Protein AF-A0A534FE01-F1 (afdb_monomer_lite)

Structure (mmCIF, N/CA/C/O backbone):
data_AF-A0A534FE01-F1
#
_entry.id   AF-A0A534FE01-F1
#
loop_
_atom_site.group_PDB
_atom_site.id
_atom_site.type_symbol
_atom_site.label_atom_id
_atom_site.label_alt_id
_atom_site.label_comp_id
_atom_site.label_asym_id
_atom_site.label_entity_id
_atom_site.label_seq_id
_atom_site.pdbx_PDB_ins_code
_atom_site.Cartn_x
_atom_site.Cartn_y
_atom_site.Cartn_z
_atom_site.occupancy
_atom_site.B_iso_or_equiv
_atom_site.auth_seq_id
_atom_site.auth_comp_id
_atom_site.auth_asym_id
_atom_site.auth_atom_id
_atom_site.pdbx_PDB_model_num
ATOM 1 N N . MET A 1 1 ? 42.221 41.915 -63.053 1.00 39.28 1 MET A N 1
ATOM 2 C CA . MET A 1 1 ? 41.991 43.014 -64.015 1.00 39.28 1 MET A CA 1
ATOM 3 C C . MET A 1 1 ? 40.542 43.433 -63.903 1.00 39.28 1 MET A C 1
ATOM 5 O O . MET A 1 1 ? 39.660 42.634 -64.182 1.00 39.28 1 MET A O 1
ATOM 9 N N . SER A 1 2 ? 40.325 44.634 -63.383 1.00 45.62 2 SER A N 1
ATOM 10 C CA . SER A 1 2 ? 39.014 45.229 -63.130 1.00 45.62 2 SER A CA 1
ATOM 11 C C . SER A 1 2 ? 38.441 45.832 -64.414 1.00 45.62 2 SER A C 1
ATOM 13 O O . SER A 1 2 ? 39.182 46.450 -65.174 1.00 45.62 2 SER A O 1
ATOM 15 N N . GLN A 1 3 ? 37.132 45.702 -64.623 1.00 38.91 3 GLN A N 1
ATOM 16 C CA . GLN A 1 3 ? 36.346 46.509 -65.562 1.00 38.91 3 GLN A CA 1
ATOM 17 C C . GLN A 1 3 ? 34.909 46.693 -65.023 1.00 38.91 3 GLN A C 1
ATOM 19 O O . GLN A 1 3 ? 34.502 45.941 -64.137 1.00 38.91 3 GLN A O 1
ATOM 24 N N . PRO A 1 4 ? 34.195 47.753 -65.454 1.00 44.78 4 PRO A N 1
ATOM 25 C CA . PRO A 1 4 ? 33.587 48.707 -64.529 1.00 44.78 4 PRO A CA 1
ATOM 26 C C . PRO A 1 4 ? 32.052 48.802 -64.607 1.00 44.78 4 PRO A C 1
ATOM 28 O O . PRO A 1 4 ? 31.389 48.160 -65.417 1.00 44.78 4 PRO A O 1
ATOM 31 N N . ALA A 1 5 ? 31.513 49.652 -63.729 1.00 44.44 5 ALA A N 1
ATOM 32 C CA . ALA A 1 5 ? 30.110 50.025 -63.606 1.00 44.44 5 ALA A CA 1
ATOM 33 C C . ALA A 1 5 ? 29.498 50.585 -64.907 1.00 44.44 5 ALA A C 1
ATOM 35 O O . ALA A 1 5 ? 30.056 51.484 -65.535 1.00 44.44 5 ALA A O 1
ATOM 36 N N . GLY A 1 6 ? 28.302 50.093 -65.250 1.00 38.78 6 GLY A N 1
ATOM 37 C CA . GLY A 1 6 ? 27.419 50.630 -66.287 1.00 38.78 6 GLY A CA 1
ATOM 38 C C . GLY A 1 6 ? 26.159 51.255 -65.676 1.00 38.78 6 GLY A C 1
ATOM 39 O O . GLY A 1 6 ? 25.495 50.649 -64.840 1.00 38.78 6 GLY A O 1
ATOM 40 N N . ALA A 1 7 ? 25.868 52.486 -66.098 1.00 42.38 7 ALA A N 1
ATOM 41 C CA . ALA A 1 7 ? 24.786 53.371 -65.662 1.00 42.38 7 ALA A CA 1
ATOM 42 C C . ALA A 1 7 ? 23.358 52.869 -66.032 1.00 42.38 7 ALA A C 1
ATOM 44 O O . ALA A 1 7 ? 23.209 51.955 -66.846 1.00 42.38 7 ALA A O 1
ATOM 45 N N . PRO A 1 8 ? 22.285 53.452 -65.454 1.00 44.59 8 PRO A N 1
ATOM 46 C CA . PRO A 1 8 ? 20.970 52.818 -65.353 1.00 44.59 8 PRO A CA 1
ATOM 47 C C . PRO A 1 8 ? 20.100 52.999 -66.606 1.00 44.59 8 PRO A C 1
ATOM 49 O O . PRO A 1 8 ? 20.064 54.070 -67.215 1.00 44.59 8 PRO A O 1
ATOM 52 N N . ARG A 1 9 ? 19.304 51.975 -66.945 1.00 40.41 9 ARG A N 1
ATOM 53 C CA . ARG A 1 9 ? 18.242 52.051 -67.963 1.00 40.41 9 ARG A CA 1
ATOM 54 C C . ARG A 1 9 ? 16.858 51.908 -67.326 1.00 40.41 9 ARG A C 1
ATOM 56 O O . ARG A 1 9 ? 16.557 50.925 -66.662 1.00 40.41 9 ARG A O 1
ATOM 63 N N . ARG A 1 10 ? 16.029 52.931 -67.553 1.00 39.38 10 ARG A N 1
ATOM 64 C CA . ARG A 1 10 ? 14.616 53.041 -67.160 1.00 39.38 10 ARG A CA 1
ATOM 65 C C . ARG A 1 10 ? 13.768 51.968 -67.854 1.00 39.38 10 ARG A C 1
ATOM 67 O O . ARG A 1 10 ? 13.894 51.808 -69.066 1.00 39.38 10 ARG A O 1
ATOM 74 N N . LEU A 1 11 ? 12.833 51.345 -67.132 1.00 34.88 11 LEU A N 1
ATOM 75 C CA . LEU A 1 11 ? 11.724 50.590 -67.727 1.00 34.88 11 LEU A CA 1
ATOM 76 C C . LEU A 1 11 ? 10.377 51.176 -67.277 1.00 34.88 11 LEU A C 1
ATOM 78 O O . LEU A 1 11 ? 10.179 51.485 -66.104 1.00 34.88 11 LEU A O 1
ATOM 82 N N . ARG A 1 12 ? 9.487 51.387 -68.250 1.00 36.22 12 ARG A N 1
ATOM 83 C CA . ARG A 1 12 ? 8.158 51.997 -68.111 1.00 36.22 12 ARG A CA 1
ATOM 84 C C . ARG A 1 12 ? 7.155 50.971 -67.567 1.00 36.22 12 ARG A C 1
ATOM 86 O O . ARG A 1 12 ? 7.114 49.848 -68.056 1.00 36.22 12 ARG A O 1
ATOM 93 N N . LEU A 1 13 ? 6.332 51.382 -66.601 1.00 33.88 13 LEU A N 1
ATOM 94 C CA . LEU A 1 13 ? 5.189 50.613 -66.104 1.00 33.88 13 LEU A CA 1
ATOM 95 C C . LEU A 1 13 ? 4.065 50.622 -67.154 1.00 33.88 13 LEU A C 1
ATOM 97 O O . LEU A 1 13 ? 3.568 51.689 -67.510 1.00 33.88 13 LEU A O 1
ATOM 101 N N . GLY A 1 14 ? 3.655 49.445 -67.621 1.00 32.91 14 GLY A N 1
ATOM 102 C CA . GLY A 1 14 ? 2.401 49.235 -68.342 1.00 32.91 14 GLY A CA 1
ATOM 103 C C . GLY A 1 14 ? 1.529 48.285 -67.529 1.00 32.91 14 GLY A C 1
ATOM 104 O O . GLY A 1 14 ? 1.872 47.115 -67.386 1.00 32.91 14 GLY A O 1
ATOM 105 N N . ALA A 1 15 ? 0.440 48.790 -66.953 1.00 39.28 15 ALA A N 1
ATOM 106 C CA . ALA A 1 15 ? -0.558 47.966 -66.283 1.00 39.28 15 ALA A CA 1
ATOM 107 C C . ALA A 1 15 ? -1.468 47.312 -67.332 1.00 39.28 15 ALA A C 1
ATOM 109 O O . ALA A 1 15 ? -2.088 48.011 -68.132 1.00 39.28 15 ALA A O 1
ATOM 110 N N . VAL A 1 16 ? -1.566 45.982 -67.307 1.00 37.78 16 VAL A N 1
ATOM 111 C CA . VAL A 1 16 ? -2.591 45.221 -68.032 1.00 37.78 16 VAL A CA 1
ATOM 112 C C . VAL A 1 16 ? -3.452 44.514 -66.990 1.00 37.78 16 VAL A C 1
ATOM 114 O O . VAL A 1 16 ? -2.982 43.638 -66.269 1.00 37.78 16 VAL A O 1
ATOM 117 N N . LEU A 1 17 ? -4.708 44.945 -66.887 1.00 41.25 17 LEU A N 1
ATOM 118 C CA . LEU A 1 17 ? -5.762 44.297 -66.110 1.00 41.25 17 LEU A CA 1
ATOM 119 C C . LEU A 1 17 ? -6.278 43.079 -66.890 1.00 41.25 17 LEU A C 1
ATOM 121 O O . LEU A 1 17 ? -6.784 43.230 -68.000 1.00 41.25 17 LEU A O 1
ATOM 125 N N . LEU A 1 18 ? -6.179 41.888 -66.297 1.00 37.69 18 LEU A N 1
ATOM 126 C CA . LEU A 1 18 ? -6.850 40.669 -66.764 1.00 37.69 18 LEU A CA 1
ATOM 127 C C . LEU A 1 18 ? -8.070 40.380 -65.864 1.00 37.69 18 LEU A C 1
ATOM 129 O O . LEU A 1 18 ? -7.975 40.571 -64.649 1.00 37.69 18 LEU A O 1
ATOM 133 N N . PRO A 1 19 ? -9.222 39.950 -66.422 1.00 38.38 19 PRO A N 1
ATOM 134 C CA . PRO A 1 19 ? -10.484 39.916 -65.698 1.00 38.38 19 PRO A CA 1
ATOM 135 C C . PRO A 1 19 ? -10.652 38.643 -64.852 1.00 38.38 19 PRO A C 1
ATOM 137 O O . PRO A 1 19 ? -10.318 37.531 -65.253 1.00 38.38 19 PRO A O 1
ATOM 140 N N . LEU A 1 20 ? -11.244 38.843 -63.674 1.00 45.81 20 LEU A N 1
ATOM 141 C CA . LEU A 1 20 ? -11.424 37.940 -62.527 1.00 45.81 20 LEU A CA 1
ATOM 142 C C . LEU A 1 20 ? -12.404 36.754 -62.753 1.00 45.81 20 LEU A C 1
ATOM 144 O O . LEU A 1 20 ? -12.957 36.215 -61.800 1.00 45.81 20 LEU A O 1
ATOM 148 N N . GLY A 1 21 ? -12.677 36.354 -63.998 1.00 44.31 21 GLY A N 1
ATOM 149 C CA . GLY A 1 21 ? -13.831 35.501 -64.330 1.00 44.31 21 GLY A CA 1
ATOM 150 C C . GLY A 1 21 ? -13.591 33.989 -64.408 1.00 44.31 21 GLY A C 1
ATOM 151 O O . GLY A 1 21 ? -14.555 33.234 -64.460 1.00 44.31 21 GLY A O 1
ATOM 152 N N . MET A 1 22 ? -12.340 33.516 -64.428 1.00 44.00 22 MET A N 1
ATOM 153 C CA . MET A 1 22 ? -12.031 32.139 -64.860 1.00 44.00 22 MET A CA 1
ATOM 154 C C . MET A 1 22 ? -11.203 31.325 -63.850 1.00 44.00 22 MET A C 1
ATOM 156 O O . MET A 1 22 ? -10.480 30.410 -64.226 1.00 44.00 22 MET A O 1
ATOM 160 N N . LEU A 1 23 ? -11.313 31.645 -62.555 1.00 42.94 23 LEU A N 1
ATOM 161 C CA . LEU A 1 23 ? -10.678 30.889 -61.460 1.00 42.94 23 LEU A CA 1
ATOM 162 C C . LEU A 1 23 ? -11.677 30.212 -60.501 1.00 42.94 23 LEU A C 1
ATOM 164 O O . LEU A 1 23 ? -11.258 29.453 -59.633 1.00 42.94 23 LEU A O 1
ATOM 168 N N . LEU A 1 24 ? -12.993 30.411 -60.668 1.00 47.53 24 LEU A N 1
ATOM 169 C CA . LEU A 1 24 ? -14.003 29.800 -59.785 1.00 47.53 24 LEU A CA 1
ATOM 170 C C . LEU A 1 24 ? -14.405 28.357 -60.154 1.00 47.53 24 LEU A C 1
ATOM 172 O O . LEU A 1 24 ? -15.044 27.689 -59.347 1.00 47.53 24 LEU A O 1
ATOM 176 N N . GLY A 1 25 ? -14.033 27.850 -61.334 1.00 38.81 25 GLY A N 1
ATOM 177 C CA . GLY A 1 25 ? -14.477 26.529 -61.810 1.00 38.81 25 GLY A CA 1
ATOM 178 C C . GLY A 1 25 ? -13.684 25.329 -61.275 1.00 38.81 25 GLY A C 1
ATOM 179 O O . GLY A 1 25 ? -14.234 24.239 -61.171 1.00 38.81 25 GLY A O 1
ATOM 180 N N . CYS A 1 26 ? -12.414 25.512 -60.896 1.00 37.78 26 CYS A N 1
ATOM 181 C CA . CYS A 1 26 ? -11.561 24.414 -60.410 1.00 37.78 26 CYS A CA 1
ATOM 182 C C . CYS A 1 26 ? -11.527 24.275 -58.878 1.00 37.78 26 CYS A C 1
ATOM 184 O O . CYS A 1 26 ? -11.006 23.285 -58.369 1.00 37.78 26 CYS A O 1
ATOM 186 N N . ALA A 1 27 ? -12.086 25.228 -58.124 1.00 45.19 27 ALA A N 1
ATOM 187 C CA . ALA A 1 27 ? -12.066 25.187 -56.659 1.00 45.19 27 ALA A CA 1
ATOM 188 C C . ALA A 1 27 ? -13.158 24.280 -56.053 1.00 45.19 27 ALA A C 1
ATOM 190 O O . ALA A 1 27 ? -13.001 23.786 -54.938 1.00 45.19 27 ALA A O 1
ATOM 191 N N . SER A 1 28 ? -14.252 24.021 -56.775 1.00 45.31 28 SER A N 1
ATOM 192 C CA . SER A 1 28 ? -15.374 23.215 -56.269 1.00 45.31 28 SER A CA 1
ATOM 193 C C . SER A 1 28 ? -15.124 21.705 -56.341 1.00 45.31 28 SER A C 1
ATOM 195 O O . SER A 1 28 ? -15.637 20.969 -55.501 1.00 45.31 28 SER A O 1
ATOM 197 N N . ALA A 1 29 ? -14.290 21.237 -57.276 1.00 42.25 29 ALA A N 1
ATOM 198 C CA . ALA A 1 29 ? -13.956 19.816 -57.395 1.00 42.25 29 ALA A CA 1
ATOM 199 C C . ALA A 1 29 ? -12.929 19.345 -56.345 1.00 42.25 29 ALA A C 1
ATOM 201 O O . ALA A 1 29 ? -12.994 18.200 -55.912 1.00 42.25 29 ALA A O 1
ATOM 202 N N . LEU A 1 30 ? -12.030 20.221 -55.867 1.00 42.66 30 LEU A N 1
ATOM 203 C CA . LEU A 1 30 ? -11.121 19.889 -54.754 1.00 42.66 30 LEU A CA 1
ATOM 204 C C . LEU A 1 30 ? -11.786 20.007 -53.371 1.00 42.66 30 LEU A C 1
ATOM 206 O O . LEU A 1 30 ? -11.362 19.343 -52.426 1.00 42.66 30 LEU A O 1
ATOM 210 N N . GLY A 1 31 ? -12.828 20.835 -53.235 1.00 42.34 31 GLY A N 1
ATOM 211 C CA . GLY A 1 31 ? -13.548 21.014 -51.969 1.00 42.34 31 GLY A CA 1
ATOM 212 C C . GLY A 1 31 ? -14.379 19.794 -51.556 1.00 42.34 31 GLY A C 1
ATOM 213 O O . GLY A 1 31 ? -14.545 19.540 -50.364 1.00 42.34 31 GLY A O 1
ATOM 214 N N . ALA A 1 32 ? -14.853 19.002 -52.523 1.00 41.50 32 ALA A N 1
ATOM 215 C CA . ALA A 1 32 ? -15.706 17.844 -52.259 1.00 41.50 32 ALA A CA 1
ATOM 216 C C . ALA A 1 32 ? -14.945 16.643 -51.661 1.00 41.50 32 ALA A C 1
ATOM 218 O O . ALA A 1 32 ? -15.524 15.891 -50.880 1.00 41.50 32 ALA A O 1
ATOM 219 N N . GLN A 1 33 ? -13.644 16.485 -51.946 1.00 44.09 33 GLN A N 1
ATOM 220 C CA . GLN A 1 33 ? -12.827 15.421 -51.339 1.00 44.09 33 GLN A CA 1
ATOM 221 C C . GLN A 1 33 ? -12.369 15.749 -49.905 1.00 44.09 33 GLN A C 1
ATOM 223 O O . GLN A 1 33 ? -12.143 14.836 -49.115 1.00 44.09 33 GLN A O 1
ATOM 228 N N . LEU A 1 34 ? -12.259 17.031 -49.537 1.00 47.06 34 LEU A N 1
ATOM 229 C CA . LEU A 1 34 ? -11.895 17.451 -48.172 1.00 47.06 34 LEU A CA 1
ATOM 230 C C . LEU A 1 34 ? -13.081 17.406 -47.191 1.00 47.06 34 LEU A C 1
ATOM 232 O O . LEU A 1 34 ? -12.886 17.514 -45.983 1.00 47.06 34 LEU A O 1
ATOM 236 N N . ALA A 1 35 ? -14.299 17.215 -47.704 1.00 44.84 35 ALA A N 1
ATOM 237 C CA . ALA A 1 35 ? -15.518 17.023 -46.924 1.00 44.84 35 ALA A CA 1
ATOM 238 C C . ALA A 1 35 ? -15.795 15.550 -46.577 1.00 44.84 35 ALA A C 1
ATOM 240 O O . ALA A 1 35 ? -16.852 15.242 -46.023 1.00 44.84 35 ALA A O 1
ATOM 241 N N . ALA A 1 36 ? -14.856 14.633 -46.847 1.00 47.31 36 ALA A N 1
ATOM 242 C CA . ALA A 1 36 ? -14.833 13.352 -46.154 1.00 47.31 36 ALA A CA 1
ATOM 243 C C . ALA A 1 36 ? -14.488 13.639 -44.687 1.00 47.31 36 ALA A C 1
ATOM 245 O O . ALA A 1 36 ? -13.327 13.596 -44.279 1.00 47.31 36 ALA A O 1
ATOM 246 N N . GLY A 1 37 ? -15.505 14.045 -43.922 1.00 51.56 37 GLY A N 1
ATOM 247 C CA . GLY A 1 37 ? -15.380 14.367 -42.514 1.00 51.56 37 GLY A CA 1
ATOM 248 C C . GLY A 1 37 ? -14.633 13.237 -41.830 1.00 51.56 37 GLY A C 1
ATOM 249 O O . GLY A 1 37 ? -15.063 12.085 -41.894 1.00 51.56 37 GLY A O 1
ATOM 250 N N . VAL A 1 38 ? -13.492 13.565 -41.217 1.00 56.78 38 VAL A N 1
ATOM 251 C CA . VAL A 1 38 ? -12.779 12.629 -40.351 1.00 56.78 38 VAL A CA 1
ATOM 252 C C . VAL A 1 38 ? -13.834 12.061 -39.408 1.00 56.78 38 VAL A C 1
ATOM 254 O O . VAL A 1 38 ? -14.483 12.860 -38.723 1.00 56.78 38 VAL A O 1
ATOM 257 N N . PRO A 1 39 ? -14.078 10.737 -39.401 1.00 55.62 39 PRO A N 1
ATOM 258 C CA . PRO A 1 39 ? -15.092 10.171 -38.534 1.00 55.62 39 PRO A CA 1
ATOM 259 C C . PRO A 1 39 ? -14.774 10.633 -37.117 1.00 55.62 39 PRO A C 1
ATOM 261 O O . PRO A 1 39 ? -13.704 10.326 -36.586 1.00 55.62 39 PRO A O 1
ATOM 264 N N . GLN A 1 40 ? -15.672 11.435 -36.537 1.00 58.25 40 GLN A N 1
ATOM 265 C CA . GLN A 1 40 ? -15.560 11.883 -35.157 1.00 58.25 40 GLN A CA 1
ATOM 266 C C . GLN A 1 40 ? -15.791 10.660 -34.275 1.00 58.25 40 GLN A C 1
ATOM 268 O O . GLN A 1 40 ? -16.889 10.408 -33.784 1.00 58.25 40 GLN A O 1
ATOM 273 N N . GLN A 1 41 ? -14.748 9.848 -34.113 1.00 62.22 41 GLN A N 1
ATOM 274 C CA . GLN A 1 41 ? -14.703 8.854 -33.058 1.00 62.22 41 GLN A CA 1
ATOM 275 C C . GLN A 1 41 ? -14.903 9.625 -31.749 1.00 62.22 41 GLN A C 1
ATOM 277 O O . GLN A 1 41 ? -14.187 10.606 -31.513 1.00 62.22 41 GLN A O 1
ATOM 282 N N . PRO A 1 42 ? -15.877 9.244 -30.908 1.00 68.06 42 PRO A N 1
ATOM 283 C CA . PRO A 1 42 ? -16.083 9.936 -29.650 1.00 68.06 42 PRO A CA 1
ATOM 284 C C . PRO A 1 42 ? -14.780 9.852 -28.853 1.00 68.06 42 PRO A C 1
ATOM 286 O O . PRO A 1 42 ? -14.267 8.762 -28.606 1.00 68.06 42 PRO A O 1
ATOM 289 N N . LEU A 1 43 ? -14.220 11.008 -28.480 1.00 64.81 43 LEU A N 1
ATOM 290 C CA . LEU A 1 43 ? -12.917 11.100 -27.803 1.00 64.81 43 LEU A CA 1
ATOM 291 C C . LEU A 1 43 ? -12.893 10.323 -26.475 1.00 64.81 43 LEU A C 1
ATOM 293 O O . LEU A 1 43 ? -11.826 9.925 -26.018 1.00 64.81 43 LEU A O 1
ATOM 297 N N . SER A 1 44 ? -14.067 10.030 -25.906 1.00 62.84 44 SER A N 1
ATOM 298 C CA . SER A 1 44 ? -14.259 9.127 -24.767 1.00 62.84 44 SER A CA 1
ATOM 299 C C . SER A 1 44 ? -13.861 7.670 -25.032 1.00 62.84 44 SER A C 1
ATOM 301 O O . SER A 1 44 ? -13.694 6.917 -24.078 1.00 62.84 44 SER A O 1
ATOM 303 N N . ARG A 1 45 ? -13.684 7.251 -26.293 1.00 64.44 45 ARG A N 1
ATOM 304 C CA . ARG A 1 45 ? -13.121 5.937 -26.655 1.00 64.44 45 ARG A CA 1
ATOM 305 C C . ARG A 1 45 ? -11.595 5.926 -26.695 1.00 64.44 45 ARG A C 1
ATOM 307 O O . ARG A 1 45 ? -11.005 4.854 -26.611 1.00 64.44 45 ARG A O 1
ATOM 314 N N . LEU A 1 46 ? -10.949 7.088 -26.805 1.00 71.50 46 LEU A N 1
ATOM 315 C CA . LEU A 1 46 ? -9.490 7.215 -26.765 1.00 71.50 46 LEU A CA 1
ATOM 316 C C . LEU A 1 46 ? -9.042 7.323 -25.310 1.00 71.50 46 LEU A C 1
ATOM 318 O O . LEU A 1 46 ? -8.635 8.382 -24.834 1.00 71.50 46 LEU A O 1
ATOM 322 N N . VAL A 1 47 ? -9.180 6.215 -24.593 1.00 67.81 47 VAL A N 1
ATOM 323 C CA . VAL A 1 47 ? -8.797 6.112 -23.191 1.00 67.81 47 VAL A CA 1
ATOM 324 C C . VAL A 1 47 ? -7.596 5.201 -23.084 1.00 67.81 47 VAL A C 1
ATOM 326 O O . VAL A 1 47 ? -7.615 4.062 -23.546 1.00 67.81 47 VAL A O 1
ATOM 329 N N . TRP A 1 48 ? -6.560 5.707 -22.433 1.00 64.12 48 TRP A N 1
ATOM 330 C CA . TRP A 1 48 ? -5.411 4.911 -22.056 1.00 64.12 48 TRP A CA 1
ATOM 331 C C . TRP A 1 48 ? -5.317 4.880 -20.522 1.00 64.12 48 TRP A C 1
ATOM 333 O O . TRP A 1 48 ? -5.488 5.906 -19.855 1.00 64.12 48 TRP A O 1
ATOM 343 N N . SER A 1 49 ? -5.087 3.697 -19.947 1.00 65.81 49 SER A N 1
ATOM 344 C CA . SER A 1 49 ? -5.026 3.489 -18.495 1.00 65.81 49 SER A CA 1
ATOM 345 C C . SER A 1 49 ? -3.756 2.756 -18.077 1.00 65.81 49 SER A C 1
ATOM 347 O O . SER A 1 49 ? -3.411 1.738 -18.672 1.00 65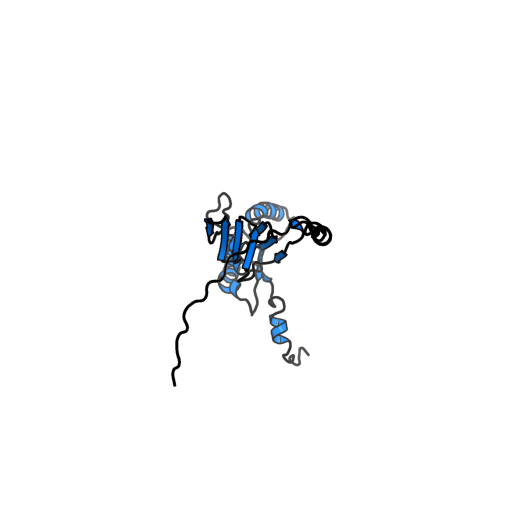.81 49 SER A O 1
ATOM 349 N N . SER A 1 50 ? -3.111 3.237 -17.009 1.00 63.66 50 SER A N 1
ATOM 350 C CA . SER A 1 50 ? -2.030 2.520 -16.317 1.00 63.66 50 SER A CA 1
ATOM 351 C C . SER A 1 50 ? -2.532 2.019 -14.978 1.00 63.66 50 SER A C 1
ATOM 353 O O . SER A 1 50 ? -2.918 2.837 -14.135 1.00 63.66 50 SER A O 1
ATOM 355 N N . ASP A 1 51 ? -2.445 0.714 -14.746 1.00 57.91 51 ASP A N 1
ATOM 356 C CA . ASP A 1 51 ? -2.488 0.168 -13.394 1.00 57.91 51 ASP A CA 1
ATOM 357 C C . ASP A 1 51 ? -1.112 0.343 -12.747 1.00 57.91 51 ASP A C 1
ATOM 359 O O . ASP A 1 51 ? -0.100 -0.042 -13.325 1.00 57.91 51 ASP A O 1
ATOM 363 N N . ALA A 1 52 ? -1.093 0.944 -11.553 1.00 54.91 52 ALA A N 1
ATOM 364 C CA . ALA A 1 52 ? 0.089 1.480 -10.872 1.00 54.91 52 ALA A CA 1
ATOM 365 C C . ALA A 1 52 ? 0.727 2.697 -11.586 1.00 54.91 52 ALA A C 1
ATOM 367 O O . ALA A 1 52 ? 1.008 2.654 -12.789 1.00 54.91 52 ALA A O 1
ATOM 368 N N . PRO A 1 53 ? 0.962 3.814 -10.869 1.00 58.50 53 PRO A N 1
ATOM 369 C CA . PRO A 1 53 ? 1.816 4.873 -11.380 1.00 58.50 53 PRO A CA 1
ATOM 370 C C . PRO A 1 53 ? 3.236 4.306 -11.466 1.00 58.50 53 PRO A C 1
ATOM 372 O O . PRO A 1 53 ? 3.890 4.103 -10.453 1.00 58.50 53 PRO A O 1
ATOM 375 N N . LEU A 1 54 ? 3.681 3.971 -12.676 1.00 56.97 54 LEU A N 1
ATOM 376 C CA . LEU A 1 54 ? 5.088 3.665 -12.907 1.00 56.97 54 LEU A CA 1
ATOM 377 C C . LEU A 1 54 ? 5.919 4.926 -12.619 1.00 56.97 54 LEU A C 1
ATOM 379 O O . LEU A 1 54 ? 5.445 6.031 -12.947 1.00 56.97 54 LEU A O 1
ATOM 383 N N . PRO A 1 55 ? 7.144 4.766 -12.089 1.00 58.09 55 PRO A N 1
ATOM 384 C CA . PRO A 1 55 ? 8.102 5.851 -12.036 1.00 58.09 55 PRO A CA 1
ATOM 385 C C . PRO A 1 55 ? 8.259 6.508 -13.398 1.00 58.09 55 PRO A C 1
ATOM 387 O O . PRO A 1 55 ? 8.215 5.847 -14.438 1.00 58.09 55 PRO A O 1
ATOM 390 N N . SER A 1 56 ? 8.403 7.834 -13.388 1.00 66.69 56 SER A N 1
ATOM 391 C CA . SER A 1 56 ? 8.752 8.612 -14.587 1.00 66.69 56 SER A CA 1
ATOM 392 C C . SER A 1 56 ? 7.694 8.668 -15.703 1.00 66.69 56 SER A C 1
ATOM 394 O O . SER A 1 56 ? 8.004 9.097 -16.816 1.00 66.69 56 SER A O 1
ATOM 396 N N . ARG A 1 57 ? 6.433 8.286 -15.459 1.00 76.31 57 ARG A N 1
ATOM 397 C CA . ARG A 1 57 ? 5.412 8.352 -16.515 1.00 76.31 57 ARG A CA 1
ATOM 398 C C . ARG A 1 57 ? 4.929 9.783 -16.760 1.00 76.31 57 ARG A C 1
ATOM 400 O O . ARG A 1 57 ? 4.279 10.372 -15.897 1.00 76.31 57 ARG A O 1
ATOM 407 N N . PHE A 1 58 ? 5.152 10.289 -17.971 1.00 82.94 58 PHE A N 1
ATOM 408 C CA . PHE A 1 58 ? 4.582 11.558 -18.418 1.00 82.94 58 PHE A CA 1
ATOM 409 C C . PHE A 1 58 ? 3.105 11.411 -18.816 1.00 82.94 58 PHE A C 1
ATOM 411 O O . PHE A 1 58 ? 2.712 10.467 -19.507 1.00 82.94 58 PHE A O 1
ATOM 418 N N . ILE A 1 59 ? 2.284 12.354 -18.370 1.00 84.25 59 ILE A N 1
ATOM 419 C CA . ILE A 1 59 ? 0.854 12.471 -18.657 1.00 84.25 59 ILE A CA 1
ATOM 420 C C . ILE A 1 59 ? 0.657 13.790 -19.388 1.00 84.25 59 ILE A C 1
ATOM 422 O O . ILE A 1 59 ? 1.232 14.799 -18.994 1.00 84.25 59 ILE A O 1
ATOM 426 N N . SER A 1 60 ? -0.161 13.789 -20.438 1.00 85.81 60 SER A N 1
ATOM 427 C CA . SER A 1 60 ? -0.547 15.005 -21.149 1.00 85.81 60 SER A CA 1
ATOM 428 C C . SER A 1 60 ? -1.964 14.873 -21.685 1.00 85.81 60 SER A C 1
ATOM 430 O O . SER A 1 60 ? -2.275 13.943 -22.428 1.00 85.81 60 SER A O 1
ATOM 432 N N . ALA A 1 61 ? -2.813 15.820 -21.306 1.00 85.31 61 ALA A N 1
ATOM 433 C CA . ALA A 1 61 ? -4.108 16.076 -21.910 1.00 85.31 61 ALA A CA 1
ATOM 434 C C . ALA A 1 61 ? -4.156 17.567 -22.245 1.00 85.31 61 ALA A C 1
ATOM 436 O O . ALA A 1 61 ? -4.125 18.413 -21.353 1.00 85.31 61 ALA A O 1
ATOM 437 N N . HIS A 1 62 ? -4.179 17.902 -23.529 1.00 82.94 62 HIS A N 1
ATOM 438 C CA . HIS A 1 62 ? -4.124 19.282 -23.991 1.00 82.94 62 HIS A CA 1
ATOM 439 C C . HIS A 1 62 ? -5.245 19.549 -24.989 1.00 82.94 62 HIS A C 1
ATOM 441 O O . HIS A 1 62 ? -5.481 18.788 -25.924 1.00 82.94 62 HIS A O 1
ATOM 447 N N . GLY A 1 63 ? -5.941 20.656 -24.770 1.00 80.94 63 GLY A N 1
ATOM 448 C CA . GLY A 1 63 ? -6.926 21.212 -25.680 1.00 80.94 63 GLY A CA 1
ATOM 449 C C . GLY A 1 63 ? -6.456 22.551 -26.241 1.00 80.94 63 GLY A C 1
ATOM 450 O O . GLY A 1 63 ? -5.391 23.063 -25.912 1.00 80.94 63 GLY A O 1
ATOM 451 N N . ARG A 1 64 ? -7.302 23.177 -27.062 1.00 81.00 64 ARG A N 1
ATOM 452 C CA . ARG A 1 64 ? -6.993 24.464 -27.716 1.00 81.00 64 ARG A CA 1
ATOM 453 C C . ARG A 1 64 ? -6.720 25.631 -26.762 1.00 81.00 64 ARG A C 1
ATOM 455 O O . ARG A 1 64 ? -6.149 26.624 -27.193 1.00 81.00 64 ARG A O 1
ATOM 462 N N . ARG A 1 65 ? -7.215 25.571 -25.523 1.00 84.56 65 ARG A N 1
ATOM 463 C CA . ARG A 1 65 ? -7.178 26.696 -24.567 1.00 84.56 65 ARG A CA 1
ATOM 464 C C . ARG A 1 65 ? -6.601 26.335 -23.208 1.00 84.56 65 ARG A C 1
ATOM 466 O O . ARG A 1 65 ? -6.306 27.236 -22.433 1.00 84.56 65 ARG A O 1
ATOM 473 N N . ALA A 1 66 ? -6.477 25.048 -22.919 1.00 89.38 66 ALA A N 1
ATOM 474 C CA . ALA A 1 66 ? -6.030 24.564 -21.632 1.00 89.38 66 ALA A CA 1
ATOM 475 C C . ALA A 1 66 ? -5.245 23.273 -21.806 1.00 89.38 66 ALA A C 1
ATOM 477 O O . ALA A 1 66 ? -5.499 22.514 -22.742 1.00 89.38 66 ALA A O 1
ATOM 478 N N . ALA A 1 67 ? -4.315 23.023 -20.900 1.00 89.56 67 ALA A N 1
ATOM 479 C CA . ALA A 1 67 ? -3.533 21.804 -20.893 1.00 89.56 67 ALA A CA 1
ATOM 480 C C . ALA A 1 67 ? -3.270 21.350 -19.462 1.00 89.56 67 ALA A C 1
ATOM 482 O O . ALA A 1 67 ? -3.120 22.170 -18.559 1.00 89.56 67 ALA A O 1
ATOM 483 N N . LEU A 1 68 ? -3.213 20.039 -19.276 1.00 89.56 68 LEU A N 1
ATOM 484 C CA . LEU A 1 68 ? -2.779 19.388 -18.056 1.00 89.56 68 LEU A CA 1
ATOM 485 C C . LEU A 1 68 ? -1.673 18.403 -18.422 1.00 89.56 68 LEU A C 1
ATOM 487 O O . LEU A 1 68 ? -1.906 17.488 -19.214 1.00 89.56 68 LEU A O 1
ATOM 491 N N . PHE A 1 69 ? -0.480 18.573 -17.868 1.00 87.69 69 PHE A N 1
ATOM 492 C CA . PHE A 1 69 ? 0.641 17.681 -18.153 1.00 87.69 69 PHE A CA 1
ATOM 493 C C . PHE A 1 69 ? 1.633 17.604 -16.997 1.00 87.69 69 PHE A C 1
ATOM 495 O O . PHE A 1 69 ? 1.606 18.433 -16.100 1.00 87.69 69 PHE A O 1
ATOM 502 N N . GLY A 1 70 ? 2.493 16.592 -16.987 1.00 87.50 70 GLY A N 1
ATOM 503 C CA . GLY A 1 70 ? 3.488 16.400 -15.933 1.00 87.50 70 GLY A CA 1
ATOM 504 C C . GLY A 1 70 ? 3.753 14.929 -15.667 1.00 87.50 70 GLY A C 1
ATOM 505 O O . GLY A 1 70 ? 3.397 14.071 -16.474 1.00 87.50 70 GLY A O 1
ATOM 506 N N . TYR A 1 71 ? 4.366 14.629 -14.528 1.00 84.38 71 TYR A N 1
ATOM 507 C CA . TYR A 1 71 ? 4.730 13.260 -14.176 1.00 84.38 71 TYR A CA 1
ATOM 508 C C . TYR A 1 71 ? 3.775 12.680 -13.133 1.00 84.38 71 TYR A C 1
ATOM 510 O O . TYR A 1 71 ? 3.316 13.375 -12.225 1.00 84.38 71 TYR A O 1
ATOM 518 N N . SER A 1 72 ? 3.498 11.380 -13.249 1.00 74.12 72 SER A N 1
ATOM 519 C CA . SER A 1 72 ? 2.642 10.615 -12.329 1.00 74.12 72 SER A CA 1
ATOM 520 C C . SER A 1 72 ? 2.999 10.818 -10.850 1.00 74.12 72 SER A C 1
ATOM 522 O O . SER A 1 72 ? 2.096 10.897 -10.011 1.00 74.12 72 SER A O 1
ATOM 524 N N . GLU A 1 73 ? 4.295 10.933 -10.556 1.00 71.56 73 GLU A N 1
ATOM 525 C CA . GLU A 1 73 ? 4.862 11.058 -9.209 1.00 71.56 73 GLU A CA 1
ATOM 526 C C . GLU A 1 73 ? 5.063 12.520 -8.794 1.00 71.56 73 GLU A C 1
ATOM 528 O O . GLU A 1 73 ? 4.622 12.923 -7.723 1.00 71.56 73 GLU A O 1
ATOM 533 N N . ASN A 1 74 ? 5.639 13.351 -9.668 1.00 74.31 74 ASN A N 1
ATOM 534 C CA . ASN A 1 74 ? 6.066 14.712 -9.310 1.00 74.31 74 ASN A CA 1
ATOM 535 C C . ASN A 1 74 ? 4.922 15.742 -9.273 1.00 74.31 74 ASN A C 1
ATOM 537 O O . ASN A 1 74 ? 5.129 16.876 -8.845 1.00 74.31 74 ASN A O 1
ATOM 541 N N . GLY A 1 75 ? 3.714 15.340 -9.677 1.00 79.44 75 GLY A N 1
ATOM 542 C CA . GLY A 1 75 ? 2.560 16.224 -9.808 1.00 79.44 75 GLY A CA 1
ATOM 543 C C . GLY A 1 75 ? 2.347 16.667 -11.253 1.00 79.44 75 GLY A C 1
ATOM 544 O O . GLY A 1 75 ? 3.209 16.494 -12.118 1.00 79.44 75 GLY A O 1
ATOM 545 N N . LEU A 1 76 ? 1.157 17.204 -11.520 1.00 85.88 76 LEU A N 1
ATOM 546 C CA . LEU A 1 76 ? 0.822 17.763 -12.827 1.00 85.88 76 LEU A CA 1
ATOM 547 C C . LEU A 1 76 ? 0.753 19.286 -12.733 1.00 85.88 76 LEU A C 1
ATOM 549 O O . LEU A 1 76 ? 0.492 19.860 -11.673 1.00 85.88 76 LEU A O 1
ATOM 553 N N . GLU A 1 77 ? 0.941 19.919 -13.873 1.00 90.38 77 GLU A N 1
ATOM 554 C CA . GLU A 1 77 ? 0.737 21.334 -14.105 1.00 90.38 77 GLU A CA 1
ATOM 555 C C . GLU A 1 77 ? -0.539 21.537 -14.908 1.00 90.38 77 GLU A C 1
ATOM 557 O O . GLU A 1 77 ? -0.823 20.766 -15.828 1.00 90.38 77 GLU A O 1
ATOM 562 N N . ALA A 1 78 ? -1.283 22.589 -14.581 1.00 91.69 78 ALA A N 1
ATOM 563 C CA . ALA A 1 78 ? -2.485 22.992 -15.294 1.00 91.69 78 ALA A CA 1
ATOM 564 C C . ALA A 1 78 ? -2.291 24.388 -15.880 1.00 91.69 78 ALA A C 1
ATOM 566 O O . ALA A 1 78 ? -1.903 25.318 -15.175 1.00 91.69 78 ALA A O 1
ATOM 567 N N . TRP A 1 79 ? -2.614 24.539 -17.155 1.00 92.94 79 TRP A N 1
ATOM 568 C CA . TRP A 1 79 ? -2.444 25.763 -17.921 1.00 92.94 79 TRP A CA 1
ATOM 569 C C . TRP A 1 79 ? -3.766 26.177 -18.557 1.00 92.94 79 TRP A C 1
ATOM 571 O O . TRP A 1 79 ? -4.490 25.333 -19.085 1.00 92.94 79 TRP A O 1
ATOM 581 N N . ALA A 1 80 ? -4.038 27.478 -18.572 1.00 93.44 80 ALA A N 1
ATOM 582 C CA . ALA A 1 80 ? -4.974 28.120 -19.486 1.00 93.44 80 ALA A CA 1
ATOM 583 C C . ALA A 1 80 ? -4.254 29.307 -20.119 1.00 93.44 80 ALA A C 1
ATOM 585 O O . ALA A 1 80 ? -4.065 30.337 -19.477 1.00 93.44 80 ALA A O 1
ATOM 586 N N . TYR A 1 81 ? -3.800 29.137 -21.362 1.00 82.75 81 TYR A N 1
ATOM 587 C CA . TYR A 1 81 ? -2.858 30.063 -21.990 1.00 82.75 81 TYR A CA 1
ATOM 588 C C . TYR A 1 81 ? -3.338 31.530 -21.915 1.00 82.75 81 TYR A C 1
ATOM 590 O O . TYR A 1 81 ? -4.501 31.793 -22.238 1.00 82.75 81 TYR A O 1
ATOM 598 N N . PRO A 1 82 ? -2.461 32.485 -21.537 1.00 88.62 82 PRO A N 1
ATOM 599 C CA . PRO A 1 82 ? -1.026 32.332 -21.243 1.00 88.62 82 PRO A CA 1
ATOM 600 C C . PRO A 1 82 ? -0.693 32.008 -19.773 1.00 88.62 82 PRO A C 1
ATOM 602 O O . PRO A 1 82 ? 0.470 32.053 -19.386 1.00 88.62 82 PRO A O 1
ATOM 605 N N . LEU A 1 83 ? -1.687 31.705 -18.939 1.00 93.25 83 LEU A N 1
ATOM 606 C CA . LEU A 1 83 ? -1.523 31.538 -17.497 1.00 93.25 83 LEU A CA 1
ATOM 607 C C . LEU A 1 83 ? -1.273 30.075 -17.112 1.00 93.25 83 LEU A C 1
ATOM 609 O O . LEU A 1 83 ? -1.997 29.168 -17.534 1.00 93.25 83 LEU A O 1
ATOM 613 N N . GLN A 1 84 ? -0.293 29.854 -16.239 1.00 93.19 84 GLN A N 1
ATOM 614 C CA . GLN A 1 84 ? -0.174 28.614 -15.476 1.00 93.19 84 GLN A CA 1
ATOM 615 C C . GLN A 1 84 ? -1.088 28.727 -14.252 1.00 93.19 84 GLN A C 1
ATOM 617 O O . GLN A 1 84 ? -0.900 29.597 -13.407 1.00 93.19 84 GLN A O 1
ATOM 622 N N . ILE A 1 85 ? -2.109 27.876 -14.178 1.00 93.44 85 ILE A N 1
ATOM 623 C CA . ILE A 1 85 ? -3.087 27.871 -13.083 1.00 93.44 85 ILE A CA 1
ATOM 624 C C . ILE A 1 85 ? -2.523 27.112 -11.880 1.00 93.44 85 ILE A C 1
ATOM 626 O O . ILE A 1 85 ? -2.659 27.562 -10.747 1.00 93.44 85 ILE A O 1
ATOM 630 N N . LEU A 1 86 ? -1.911 25.950 -12.123 1.00 90.75 86 LEU A N 1
ATOM 631 C CA . LEU A 1 86 ? -1.338 25.089 -11.087 1.00 90.75 86 LEU A CA 1
ATOM 632 C C . LEU A 1 86 ? 0.023 24.575 -11.542 1.00 90.75 86 LEU A C 1
ATOM 634 O O . LEU A 1 86 ? 0.190 24.221 -12.709 1.00 90.75 86 LEU A O 1
ATOM 638 N N . ASN A 1 87 ? 0.953 24.455 -10.602 1.00 90.31 87 ASN A N 1
ATOM 639 C CA . ASN A 1 87 ? 2.235 23.795 -10.805 1.00 90.31 87 ASN A CA 1
ATOM 640 C C . ASN A 1 87 ? 2.468 22.779 -9.681 1.00 90.31 87 ASN A C 1
ATOM 642 O O . ASN A 1 87 ? 2.245 23.098 -8.513 1.00 90.31 87 ASN A O 1
ATOM 646 N N . GLY A 1 88 ? 2.884 21.562 -10.036 1.00 84.50 88 GLY A N 1
ATOM 647 C CA . GLY A 1 88 ? 3.294 20.538 -9.075 1.00 84.50 88 GLY A CA 1
ATOM 648 C C . GLY A 1 88 ? 2.223 20.168 -8.047 1.00 84.50 88 GLY A C 1
ATOM 649 O O . GLY A 1 88 ? 2.557 19.912 -6.889 1.00 84.50 88 GLY A O 1
ATOM 650 N N . TYR A 1 89 ? 0.937 20.163 -8.428 1.00 82.88 89 TYR A N 1
ATOM 651 C CA . TYR A 1 89 ? -0.124 19.962 -7.441 1.00 82.88 89 TYR A CA 1
ATOM 652 C C . TYR A 1 89 ? -0.038 18.564 -6.806 1.00 82.88 89 TYR A C 1
ATOM 654 O O . TYR A 1 89 ? 0.139 17.542 -7.487 1.00 82.88 89 TYR A O 1
ATOM 662 N N . ARG A 1 90 ? -0.215 18.518 -5.484 1.00 80.69 90 ARG A N 1
ATOM 663 C CA . ARG A 1 90 ? -0.282 17.287 -4.691 1.00 80.69 90 ARG A CA 1
ATOM 664 C C . ARG A 1 90 ? -1.635 17.202 -4.001 1.00 80.69 90 ARG A C 1
ATOM 666 O O . ARG A 1 90 ? -2.210 18.214 -3.621 1.00 80.69 90 ARG A O 1
ATOM 673 N N . VAL A 1 91 ? -2.146 15.984 -3.880 1.00 85.31 91 VAL A N 1
ATOM 674 C CA . VAL A 1 91 ? -3.397 15.693 -3.172 1.00 85.31 91 VAL A CA 1
ATOM 675 C C . VAL A 1 91 ? -3.023 14.920 -1.920 1.00 85.31 91 VAL A C 1
ATOM 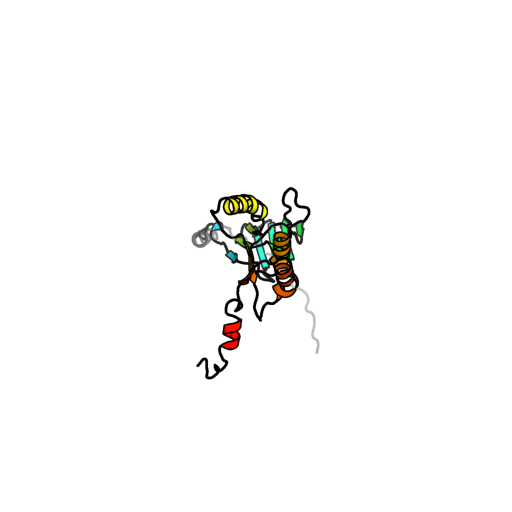677 O O . VAL A 1 91 ? -2.286 13.941 -2.029 1.00 85.31 91 VAL A O 1
ATOM 680 N N . SER A 1 92 ? -3.519 15.340 -0.764 1.00 85.50 92 SER A N 1
ATOM 681 C CA . SER A 1 92 ? -3.535 14.549 0.466 1.00 85.50 92 SER A CA 1
ATOM 682 C C . SER A 1 92 ? -4.983 14.298 0.879 1.00 85.50 92 SER A C 1
ATOM 684 O O . SER A 1 92 ? -5.894 15.047 0.517 1.00 85.50 92 SER A O 1
ATOM 686 N N . PHE A 1 93 ? -5.209 13.201 1.591 1.00 82.25 93 PHE A N 1
ATOM 687 C CA . PHE A 1 93 ? -6.519 12.842 2.117 1.00 82.25 93 PHE A CA 1
ATOM 688 C C . PHE A 1 93 ? -6.435 12.790 3.632 1.00 82.25 93 PHE A C 1
ATOM 690 O O . PHE A 1 93 ? -5.587 12.096 4.186 1.00 82.25 93 PHE A O 1
ATOM 697 N N . ARG A 1 94 ? -7.347 13.483 4.309 1.00 81.50 94 ARG A N 1
ATOM 698 C CA . ARG A 1 94 ? -7.507 13.386 5.757 1.00 81.50 94 ARG A CA 1
ATOM 699 C C . ARG A 1 94 ? -8.901 12.871 6.057 1.00 81.50 94 ARG A C 1
ATOM 701 O O . ARG A 1 94 ? -9.887 13.496 5.671 1.00 81.50 94 ARG A O 1
ATOM 708 N N . GLN A 1 95 ? -8.980 11.731 6.733 1.00 72.50 95 GLN A N 1
ATOM 709 C CA . GLN A 1 95 ? -10.254 11.226 7.227 1.00 72.50 95 GLN A CA 1
ATOM 710 C C . GLN A 1 95 ? -10.747 12.127 8.365 1.00 72.50 95 GLN A C 1
ATOM 712 O O . GLN A 1 95 ? -9.953 12.660 9.142 1.00 72.50 95 GLN A O 1
ATOM 717 N N . GLN A 1 96 ? -12.059 12.327 8.461 1.00 67.94 96 GLN A N 1
ATOM 718 C CA . GLN A 1 96 ? -12.643 13.135 9.525 1.00 67.94 96 GLN A CA 1
ATOM 719 C C . GLN A 1 96 ? -12.299 12.515 10.891 1.00 67.94 96 GLN A C 1
ATOM 721 O O . GLN A 1 96 ? -12.590 11.349 11.132 1.00 67.94 96 GLN A O 1
ATOM 726 N N . GLY A 1 97 ? -11.638 13.285 11.761 1.00 66.62 97 GLY A N 1
ATOM 727 C CA . GLY A 1 97 ? -11.159 12.816 13.069 1.00 66.62 97 GLY A CA 1
ATOM 728 C C . GLY A 1 97 ? -9.767 12.164 13.073 1.00 66.62 97 GLY A C 1
ATOM 729 O O . GLY A 1 97 ? -9.252 11.879 14.150 1.00 66.62 97 GLY A O 1
ATOM 730 N N . ALA A 1 98 ? -9.124 11.964 11.916 1.00 67.62 98 ALA A N 1
ATOM 731 C CA . ALA A 1 98 ? -7.744 11.480 11.855 1.00 67.62 98 ALA A CA 1
ATOM 732 C C . ALA A 1 98 ? -6.736 12.622 12.068 1.00 67.62 98 ALA A C 1
ATOM 734 O O . ALA A 1 98 ? -6.867 13.698 11.479 1.00 67.62 98 ALA A O 1
ATOM 735 N N . ALA A 1 99 ? -5.709 12.369 12.886 1.00 66.44 99 ALA A N 1
ATOM 736 C CA . ALA A 1 99 ? -4.628 13.324 13.151 1.00 66.44 99 ALA A CA 1
ATOM 737 C C . ALA A 1 99 ? -3.579 13.380 12.024 1.00 66.44 99 ALA A C 1
ATOM 739 O O . ALA A 1 99 ? -2.890 14.385 11.876 1.00 66.44 99 ALA A O 1
ATOM 740 N N . THR A 1 100 ? -3.457 12.314 11.229 1.00 68.19 100 THR A N 1
ATOM 741 C CA . THR A 1 100 ? -2.468 12.187 10.154 1.00 68.19 100 THR A CA 1
ATOM 742 C C . THR A 1 100 ? -3.116 12.294 8.777 1.00 68.19 100 THR A C 1
ATOM 744 O O . THR A 1 100 ? -4.193 11.750 8.523 1.00 68.19 100 THR A O 1
ATOM 747 N N . GLU A 1 101 ? -2.445 13.004 7.871 1.00 78.75 101 GLU A N 1
ATOM 748 C CA . GLU A 1 101 ? -2.816 13.041 6.459 1.00 78.75 101 GLU A CA 1
ATOM 749 C C . GLU A 1 101 ? -2.211 11.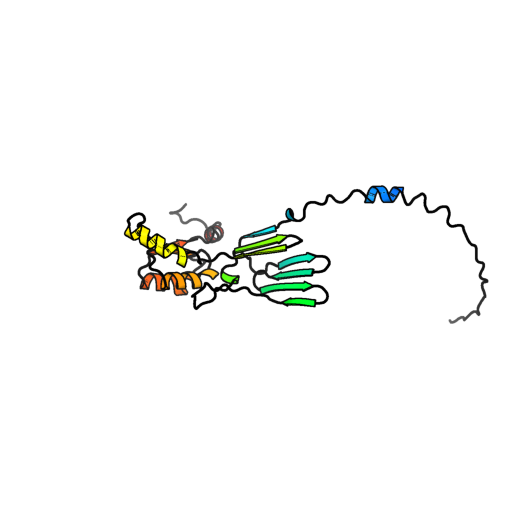850 5.717 1.00 78.75 101 GLU A C 1
ATOM 751 O O . GLU A 1 101 ? -1.077 11.441 5.967 1.00 78.75 101 GLU A O 1
ATOM 756 N N . ILE A 1 102 ? -2.975 11.299 4.780 1.00 77.50 102 ILE A N 1
ATOM 757 C CA . ILE A 1 102 ? -2.519 10.272 3.852 1.00 77.50 102 ILE A CA 1
ATOM 758 C C . ILE A 1 102 ? -2.040 10.985 2.594 1.00 77.50 102 ILE A C 1
ATOM 760 O O . ILE A 1 102 ? -2.830 11.620 1.887 1.00 77.50 102 ILE A O 1
ATOM 764 N N . GLU A 1 103 ? -0.754 10.855 2.283 1.00 80.94 103 GLU A N 1
ATOM 765 C CA . GLU A 1 103 ? -0.220 11.376 1.031 1.00 80.94 103 GLU A CA 1
ATOM 766 C C . GLU A 1 103 ? -0.871 10.663 -0.159 1.00 80.94 103 GLU A C 1
ATOM 768 O O . GLU A 1 103 ? -0.785 9.443 -0.312 1.00 80.94 103 GLU A O 1
ATOM 773 N N . GLY A 1 104 ? -1.514 11.422 -1.048 1.00 80.75 104 GLY A N 1
ATOM 774 C CA . GLY A 1 104 ? -2.221 10.862 -2.197 1.00 80.75 104 GLY A CA 1
ATOM 775 C C . GLY A 1 104 ? -1.305 10.092 -3.144 1.00 80.75 104 GLY A C 1
ATOM 776 O O . GLY A 1 104 ? -1.777 9.190 -3.826 1.00 80.75 104 GLY A O 1
ATOM 777 N N . GLN A 1 105 ? -0.001 10.388 -3.176 1.00 79.00 105 GLN A N 1
ATOM 778 C CA . GLN A 1 105 ? 0.972 9.604 -3.946 1.00 79.00 105 GLN A CA 1
ATOM 779 C C . GLN A 1 105 ? 1.051 8.150 -3.454 1.00 79.00 105 GLN A C 1
ATOM 781 O O . GLN A 1 105 ? 1.000 7.237 -4.275 1.00 79.00 105 GLN A O 1
ATOM 786 N N . ALA A 1 106 ? 1.065 7.927 -2.135 1.00 75.38 106 ALA A N 1
ATOM 787 C CA . ALA A 1 106 ? 1.134 6.592 -1.533 1.00 75.38 106 ALA A CA 1
ATOM 788 C C . ALA A 1 106 ? -0.098 5.722 -1.850 1.00 75.38 106 ALA A C 1
ATOM 790 O O . ALA A 1 106 ? -0.022 4.491 -1.888 1.00 75.38 106 ALA A O 1
ATOM 791 N N . VAL A 1 107 ? -1.242 6.360 -2.113 1.00 78.94 107 VAL A N 1
ATOM 792 C CA . VAL A 1 107 ? -2.518 5.690 -2.403 1.00 78.94 107 VAL A CA 1
ATOM 793 C C . VAL A 1 107 ? -2.984 5.867 -3.850 1.00 78.94 107 VAL A C 1
ATOM 795 O O . VAL A 1 107 ? -4.086 5.446 -4.193 1.00 78.94 107 VAL A O 1
ATOM 798 N N . LEU A 1 108 ? -2.179 6.448 -4.743 1.00 83.06 108 LEU A N 1
ATOM 799 C CA . LEU A 1 108 ? -2.541 6.600 -6.154 1.00 83.06 108 LEU A CA 1
ATOM 800 C C . LEU A 1 108 ? -2.518 5.236 -6.850 1.00 83.06 108 LEU A C 1
ATOM 802 O O . LEU A 1 108 ? -1.476 4.592 -6.962 1.00 83.06 108 LEU A O 1
ATOM 806 N N . ARG A 1 109 ? -3.674 4.782 -7.342 1.00 78.56 109 ARG A N 1
ATOM 807 C CA . ARG A 1 109 ? -3.817 3.431 -7.895 1.00 78.56 109 ARG A CA 1
ATOM 808 C C . ARG A 1 109 ? -3.781 3.379 -9.410 1.00 78.56 109 ARG A C 1
ATOM 810 O O . ARG A 1 109 ? -3.174 2.465 -9.973 1.00 78.56 109 ARG A O 1
ATOM 817 N N . ARG A 1 110 ? -4.465 4.320 -10.048 1.00 82.19 110 ARG A N 1
ATOM 818 C CA . ARG A 1 110 ? -4.663 4.321 -11.494 1.00 82.19 110 ARG A CA 1
ATOM 819 C C . ARG A 1 110 ? -4.712 5.743 -12.005 1.00 82.19 110 ARG A C 1
ATOM 821 O O . ARG A 1 110 ? -5.309 6.617 -11.381 1.00 82.19 110 ARG A O 1
ATOM 828 N N . ILE A 1 111 ? -4.105 5.953 -13.161 1.00 83.25 111 ILE A N 1
ATOM 829 C CA . ILE A 1 111 ? -4.250 7.189 -13.918 1.00 83.25 111 ILE A CA 1
ATOM 830 C C . ILE A 1 111 ? -4.833 6.786 -15.261 1.00 83.25 111 ILE A C 1
ATOM 832 O O . ILE A 1 111 ? -4.255 5.979 -15.991 1.00 83.25 111 ILE A O 1
ATOM 836 N N . THR A 1 112 ? -6.012 7.318 -15.537 1.00 82.31 112 THR A N 1
ATOM 837 C CA . THR A 1 112 ? -6.698 7.175 -16.814 1.00 82.31 112 THR A CA 1
ATOM 838 C C . THR A 1 112 ? -6.646 8.528 -17.488 1.00 82.31 112 THR A C 1
ATOM 840 O O . THR A 1 112 ? -7.042 9.518 -16.876 1.00 82.31 112 THR A O 1
ATOM 843 N N . TYR A 1 113 ? -6.144 8.602 -18.712 1.00 79.25 113 TYR A N 1
ATOM 844 C CA . TYR A 1 113 ? -6.172 9.851 -19.460 1.00 79.25 113 TYR A CA 1
ATOM 845 C C . TYR A 1 113 ? -6.810 9.652 -20.828 1.00 79.25 113 TYR A C 1
ATOM 847 O O . TYR A 1 113 ? -6.685 8.606 -21.467 1.00 79.25 113 TYR A O 1
ATOM 855 N N . SER A 1 114 ? -7.521 10.691 -21.237 1.00 79.06 114 SER A N 1
ATOM 856 C CA . SER A 1 114 ? -8.144 10.874 -22.539 1.00 79.06 114 SER A CA 1
ATOM 857 C C . SER A 1 114 ? -7.773 12.270 -23.050 1.00 79.06 114 SER A C 1
ATOM 859 O O . SER A 1 114 ? -7.342 13.110 -22.253 1.00 79.06 114 SER A O 1
ATOM 861 N N . PRO A 1 115 ? -7.982 12.577 -24.340 1.00 74.19 115 PRO A N 1
ATOM 862 C CA . PRO A 1 115 ? -7.707 13.908 -24.885 1.00 74.19 115 PRO A CA 1
ATOM 863 C C . PRO A 1 115 ? -8.388 15.065 -24.133 1.00 74.19 115 PRO A C 1
ATOM 865 O O . PRO A 1 115 ? -7.932 16.200 -24.221 1.00 74.19 115 PRO A O 1
ATOM 868 N N . GLN A 1 116 ? -9.473 14.795 -23.400 1.00 77.50 116 GLN A N 1
ATOM 869 C CA . GLN A 1 116 ? -10.267 15.817 -22.713 1.00 77.50 116 GLN A CA 1
ATOM 870 C C . GLN A 1 116 ? -10.099 15.824 -21.191 1.00 77.50 116 GLN A C 1
ATOM 872 O O . GLN A 1 116 ? -10.489 16.796 -20.547 1.00 77.50 116 GLN A O 1
ATOM 877 N N . ALA A 1 117 ? -9.563 14.755 -20.598 1.00 82.06 117 ALA A N 1
ATOM 878 C CA . ALA A 1 117 ? -9.544 14.607 -19.149 1.00 82.06 117 ALA A CA 1
ATOM 879 C C . ALA A 1 117 ? -8.445 13.661 -18.669 1.00 82.06 117 ALA A C 1
ATOM 881 O O . ALA A 1 117 ? -8.145 12.653 -19.310 1.00 82.06 117 ALA A O 1
ATOM 882 N N . VAL A 1 118 ? -7.935 13.944 -17.472 1.00 83.75 118 VAL A N 1
ATOM 883 C CA . VAL A 1 118 ? -7.111 13.026 -16.686 1.00 83.75 118 VAL A CA 1
ATOM 884 C C . VAL A 1 118 ? -7.863 12.692 -15.405 1.00 83.75 118 VAL A C 1
ATOM 886 O O . VAL A 1 118 ? -8.200 13.572 -14.618 1.00 83.75 118 VAL A O 1
ATOM 889 N N . THR A 1 119 ? -8.096 11.408 -15.173 1.00 86.25 119 THR A N 1
ATOM 890 C CA . THR A 1 119 ? -8.694 10.871 -13.953 1.00 86.25 119 THR A CA 1
ATOM 891 C C . THR A 1 119 ? -7.626 10.137 -13.155 1.00 86.25 119 THR A C 1
ATOM 893 O O . THR A 1 119 ? -7.046 9.155 -13.623 1.00 86.25 119 THR A O 1
ATOM 896 N N . ARG A 1 120 ? -7.383 10.588 -11.923 1.00 85.50 120 ARG A N 1
ATOM 897 C CA . ARG A 1 120 ? -6.510 9.916 -10.953 1.00 85.50 120 ARG A CA 1
ATOM 898 C C . ARG A 1 120 ? -7.388 9.196 -9.930 1.00 85.50 120 ARG A C 1
ATOM 900 O O . ARG A 1 120 ? -8.167 9.833 -9.230 1.00 85.50 120 ARG A O 1
ATOM 907 N N . THR A 1 121 ? -7.295 7.873 -9.871 1.00 85.06 121 THR A N 1
ATOM 908 C CA . THR A 1 121 ? -8.009 7.032 -8.903 1.00 85.06 121 THR A CA 1
ATOM 909 C C . THR A 1 121 ? -7.087 6.724 -7.735 1.00 85.06 121 THR A C 1
ATOM 911 O O . THR A 1 121 ? -6.013 6.155 -7.937 1.00 85.06 121 THR A O 1
ATOM 914 N N . TYR A 1 122 ? -7.527 7.045 -6.523 1.00 81.69 122 TYR A N 1
ATOM 915 C CA . TYR A 1 122 ? -6.799 6.805 -5.281 1.00 81.69 122 TYR A CA 1
ATOM 916 C C . TYR A 1 122 ? -7.489 5.687 -4.491 1.00 81.69 122 TYR A C 1
ATOM 918 O O . TYR A 1 122 ? -8.706 5.710 -4.334 1.00 81.69 122 TYR A O 1
ATOM 926 N N . VAL A 1 123 ? -6.727 4.693 -4.036 1.00 76.00 123 VAL A N 1
ATOM 927 C CA . VAL A 1 123 ? -7.199 3.550 -3.245 1.00 76.00 123 VAL A CA 1
ATOM 928 C C . VAL A 1 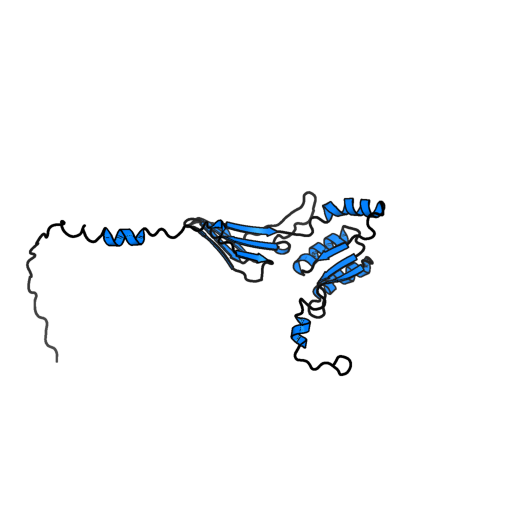123 ? -6.179 3.285 -2.138 1.00 76.00 123 VAL A C 1
ATOM 930 O O . VAL A 1 123 ? -5.053 2.869 -2.418 1.00 76.00 123 VAL A O 1
ATOM 933 N N . GLY A 1 124 ? -6.573 3.527 -0.889 1.00 70.38 124 GLY A N 1
ATOM 934 C CA . GLY A 1 124 ? -5.783 3.219 0.306 1.00 70.38 124 GLY A CA 1
ATOM 935 C C . GLY A 1 124 ? -6.468 2.185 1.198 1.00 70.38 124 GLY A C 1
ATOM 936 O O . GLY A 1 124 ? -7.583 1.750 0.907 1.00 70.38 124 GLY A O 1
ATOM 937 N N . LEU A 1 125 ? -5.832 1.826 2.317 1.00 62.66 125 LEU A N 1
ATOM 938 C CA . LEU A 1 125 ? -6.384 0.920 3.345 1.00 62.66 125 LEU A CA 1
ATOM 939 C C . LEU A 1 125 ? -7.501 1.565 4.198 1.00 62.66 125 LEU A C 1
ATOM 941 O O . LEU A 1 125 ? -7.781 1.144 5.314 1.00 62.66 125 LEU A O 1
ATOM 945 N N . ASN A 1 126 ? -8.157 2.600 3.683 1.00 64.12 126 ASN A N 1
ATOM 946 C CA . ASN A 1 126 ? -9.027 3.509 4.430 1.00 64.12 126 ASN A CA 1
ATOM 947 C C . ASN A 1 126 ? -10.332 2.832 4.889 1.00 64.12 126 ASN A C 1
ATOM 949 O O . ASN A 1 126 ? -10.957 3.285 5.839 1.00 64.12 126 ASN A O 1
ATOM 953 N N . GLY A 1 127 ? -10.709 1.715 4.256 1.00 64.88 127 GLY A N 1
ATOM 954 C CA . GLY A 1 127 ? -11.832 0.886 4.697 1.00 64.88 127 GLY A CA 1
ATOM 955 C C . GLY A 1 127 ? -11.537 0.072 5.960 1.00 64.88 127 GLY A C 1
ATOM 956 O O . GLY A 1 127 ? -12.462 -0.476 6.545 1.00 64.88 127 GLY A O 1
ATOM 957 N N . VAL A 1 128 ? -10.279 -0.017 6.416 1.00 73.94 128 VAL A N 1
ATOM 958 C CA . VAL A 1 128 ? -9.943 -0.769 7.636 1.00 73.94 128 VAL A CA 1
ATOM 959 C C . VAL A 1 128 ? -10.655 -0.160 8.845 1.00 73.94 128 VAL A C 1
ATOM 961 O O . VAL A 1 128 ? -11.337 -0.877 9.566 1.00 73.94 128 VAL A O 1
ATOM 964 N N . ALA A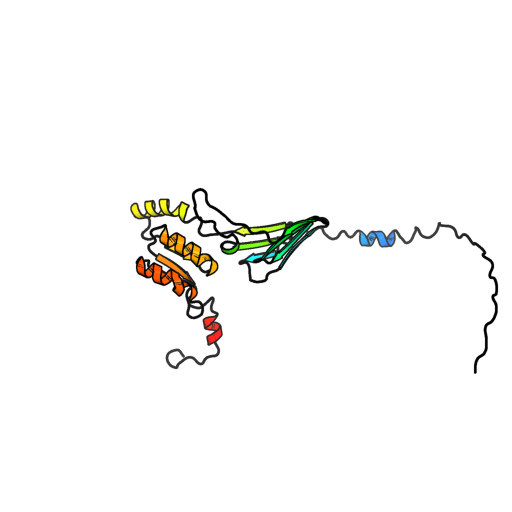 1 129 ? -10.586 1.160 9.033 1.00 75.12 129 ALA A N 1
ATOM 965 C CA . ALA A 1 129 ? -11.239 1.829 10.160 1.00 75.12 129 ALA A CA 1
ATOM 966 C C . ALA A 1 129 ? -12.760 1.594 10.206 1.00 75.12 129 ALA A C 1
ATOM 968 O O . ALA A 1 129 ? -13.330 1.438 11.282 1.00 75.12 129 ALA A O 1
ATOM 969 N N . GLU A 1 130 ? -13.399 1.544 9.037 1.00 79.50 130 GLU A N 1
ATOM 970 C CA . GLU A 1 130 ? -14.848 1.373 8.889 1.00 79.50 130 GLU A CA 1
ATOM 971 C C . GLU A 1 130 ? -15.282 -0.088 9.064 1.00 79.50 130 GLU A C 1
ATOM 973 O O . GLU A 1 130 ? -16.311 -0.363 9.675 1.00 79.50 130 GLU A O 1
ATOM 978 N N . LEU A 1 131 ? -14.491 -1.035 8.551 1.00 84.12 131 LEU A N 1
ATOM 979 C CA . LEU A 1 131 ? -14.835 -2.458 8.547 1.00 84.12 131 LEU A CA 1
ATOM 980 C C . LEU A 1 131 ? -14.439 -3.174 9.840 1.00 84.12 131 LEU A C 1
ATOM 982 O O . LEU A 1 131 ? -15.095 -4.147 10.217 1.00 84.12 131 LEU A O 1
ATOM 986 N N . ILE A 1 132 ? -13.383 -2.723 10.527 1.00 88.94 132 ILE A N 1
ATOM 987 C CA . ILE A 1 132 ? -12.862 -3.397 11.724 1.00 88.94 132 ILE A CA 1
ATOM 988 C C . ILE A 1 132 ? -13.921 -3.558 12.826 1.00 88.94 132 ILE A C 1
ATOM 990 O O . ILE A 1 132 ? -14.014 -4.673 13.342 1.00 88.94 132 ILE A O 1
ATOM 994 N N . PRO A 1 133 ? -14.748 -2.552 13.182 1.00 89.75 133 PRO A N 1
ATOM 995 C CA . PRO A 1 133 ? -15.792 -2.731 14.193 1.00 89.75 133 PRO A CA 1
ATOM 996 C C . PRO A 1 133 ? -16.761 -3.868 13.842 1.00 89.75 133 PRO A C 1
ATOM 998 O O . PRO A 1 133 ? -16.959 -4.786 14.637 1.00 89.75 133 PRO A O 1
ATOM 1001 N N . THR A 1 134 ? -17.276 -3.882 12.610 1.00 90.81 134 THR A N 1
ATOM 1002 C CA . THR A 1 134 ? -18.176 -4.938 12.124 1.00 90.81 134 THR A CA 1
ATOM 1003 C C . THR A 1 134 ? -17.489 -6.305 12.090 1.00 90.81 134 THR A C 1
ATOM 1005 O O . THR A 1 134 ? -18.073 -7.315 12.481 1.00 90.81 134 THR A O 1
ATOM 1008 N N . MET A 1 135 ? -16.224 -6.366 11.668 1.00 91.69 135 MET A N 1
ATOM 1009 C CA . MET A 1 135 ? -15.453 -7.611 11.682 1.00 91.69 135 MET A CA 1
ATOM 1010 C C . MET A 1 135 ? -15.216 -8.120 13.109 1.00 91.69 135 MET A C 1
ATOM 1012 O O . MET A 1 135 ? -15.317 -9.322 13.354 1.00 91.69 135 MET A O 1
ATOM 1016 N N . GLN A 1 136 ? -14.957 -7.234 14.073 1.00 93.12 136 GLN A N 1
ATOM 1017 C CA . GLN A 1 136 ? -14.834 -7.610 15.481 1.00 93.12 136 GLN A CA 1
ATOM 1018 C C . GLN A 1 136 ? -16.151 -8.147 16.043 1.00 93.12 136 GLN A C 1
ATOM 1020 O O . GLN A 1 136 ? -16.130 -9.133 16.780 1.00 93.12 136 GLN A O 1
ATOM 1025 N N . GLU A 1 137 ? -17.291 -7.555 15.685 1.00 93.94 137 GLU A N 1
ATOM 1026 C CA . GLU A 1 137 ? -18.611 -8.094 16.034 1.00 93.94 137 GLU A CA 1
ATOM 1027 C C . GLU A 1 137 ? -18.812 -9.491 15.450 1.00 93.94 137 GLU A C 1
ATOM 1029 O O . GLU A 1 137 ? -19.230 -10.406 16.158 1.00 93.94 137 GLU A O 1
ATOM 1034 N N . TRP A 1 138 ? -18.448 -9.701 14.184 1.00 96.62 138 TRP A N 1
ATOM 1035 C CA . TRP A 1 138 ? -18.537 -11.018 13.553 1.00 96.62 138 TRP A CA 1
ATOM 1036 C C . TRP A 1 138 ? -17.600 -12.039 14.194 1.00 96.62 138 TRP A C 1
ATOM 1038 O O . TRP A 1 138 ? -17.976 -13.206 14.311 1.00 96.62 138 TRP A O 1
ATOM 1048 N N . LYS A 1 139 ? -16.414 -11.616 14.645 1.00 95.31 139 LYS A N 1
ATOM 1049 C CA . LYS A 1 139 ? -15.479 -12.473 15.383 1.00 95.31 139 LYS A CA 1
ATOM 1050 C C . LYS A 1 139 ? -16.039 -12.850 16.754 1.00 95.31 139 LYS A C 1
ATOM 1052 O O . LYS A 1 139 ? -16.024 -14.024 17.111 1.00 95.31 139 LYS A O 1
ATOM 1057 N N . LYS A 1 140 ? -16.614 -11.887 17.487 1.00 95.94 140 LYS A N 1
ATOM 1058 C CA . LYS A 1 140 ? -17.310 -12.130 18.766 1.00 95.94 140 LYS A CA 1
ATOM 1059 C C . LYS A 1 140 ? -18.515 -13.059 18.597 1.00 95.94 140 LYS A C 1
ATOM 1061 O O . LYS A 1 140 ? -18.730 -13.929 19.430 1.00 95.94 140 LYS A O 1
ATOM 1066 N N . ALA A 1 141 ? -19.259 -12.913 17.501 1.00 96.62 141 ALA A N 1
ATOM 1067 C CA . ALA A 1 141 ? -20.388 -13.772 17.146 1.00 96.62 141 ALA A CA 1
ATOM 1068 C C . ALA A 1 141 ? -19.971 -15.137 16.555 1.00 96.62 141 ALA A C 1
ATOM 1070 O O . ALA A 1 141 ? -20.833 -15.905 16.135 1.00 96.62 141 ALA A O 1
ATOM 1071 N N . GLY A 1 142 ? -18.669 -15.437 16.457 1.00 95.69 142 GLY A N 1
ATOM 1072 C CA . GLY A 1 142 ? -18.158 -16.704 15.923 1.00 95.69 142 GLY A CA 1
ATOM 1073 C C . GLY A 1 142 ? -18.341 -16.900 14.412 1.00 95.69 142 GLY A C 1
ATOM 1074 O O . GLY A 1 142 ? -18.108 -17.995 13.906 1.00 95.69 142 GLY A O 1
ATOM 1075 N N . ARG A 1 143 ? -18.738 -15.859 13.668 1.00 95.12 143 ARG A N 1
ATOM 1076 C CA . ARG A 1 143 ? -18.943 -15.912 12.207 1.00 95.12 143 ARG A CA 1
ATOM 1077 C C . ARG A 1 143 ? -17.629 -15.928 11.430 1.00 95.12 143 ARG A C 1
ATOM 1079 O O . ARG A 1 143 ? -17.566 -16.480 10.336 1.00 95.12 143 ARG A O 1
ATOM 1086 N N . ILE A 1 144 ? -16.593 -15.311 11.991 1.00 95.25 144 ILE A N 1
ATOM 1087 C CA . ILE A 1 144 ? -15.219 -15.352 11.484 1.00 95.25 144 ILE A CA 1
ATOM 1088 C C . ILE A 1 144 ? -14.270 -15.689 12.633 1.00 95.25 144 ILE A C 1
ATOM 1090 O O . ILE A 1 144 ? -14.580 -15.427 13.793 1.00 95.25 144 ILE A O 1
ATOM 1094 N N . ARG A 1 145 ? -13.105 -16.262 12.317 1.00 93.38 145 ARG A N 1
ATOM 1095 C CA . ARG A 1 145 ? -12.107 -16.649 13.332 1.00 93.38 145 ARG A CA 1
ATOM 1096 C C . ARG A 1 145 ? -10.962 -15.656 13.474 1.00 93.38 145 ARG A C 1
ATOM 1098 O O . ARG A 1 145 ? -10.471 -15.468 14.579 1.00 93.38 145 ARG A O 1
ATOM 1105 N N . TYR A 1 146 ? -10.560 -15.024 12.375 1.00 95.56 146 TYR A N 1
ATOM 1106 C CA . TYR A 1 146 ? -9.386 -14.160 12.324 1.00 95.56 146 TYR A CA 1
ATOM 1107 C C . TYR A 1 146 ? -9.646 -12.937 11.450 1.00 95.56 146 TYR A C 1
ATOM 1109 O O . TYR A 1 146 ? -10.438 -12.997 10.507 1.00 95.56 146 TYR A O 1
ATOM 1117 N N . ILE A 1 147 ? -8.962 -11.848 11.767 1.00 94.56 147 ILE A N 1
ATOM 1118 C CA . ILE A 1 147 ? -8.987 -10.570 11.068 1.00 94.56 147 ILE A CA 1
ATOM 1119 C C . ILE A 1 147 ? -7.548 -10.251 10.674 1.00 94.56 147 ILE A C 1
ATOM 1121 O O . ILE A 1 147 ? -6.636 -10.360 11.492 1.00 94.56 147 ILE A O 1
ATOM 1125 N N . GLY A 1 148 ? -7.343 -9.843 9.428 1.00 93.69 148 GLY A N 1
ATOM 1126 C CA . GLY A 1 148 ? -6.027 -9.457 8.948 1.00 93.69 148 GLY A CA 1
ATOM 1127 C C . GLY A 1 148 ? -6.084 -8.356 7.906 1.00 93.69 148 GLY A C 1
ATOM 1128 O O . GLY A 1 148 ? -7.147 -8.046 7.366 1.00 93.69 148 GLY A O 1
ATOM 1129 N N . ALA A 1 149 ? -4.924 -7.768 7.636 1.00 92.81 149 ALA A N 1
ATOM 1130 C CA . ALA A 1 149 ? -4.745 -6.729 6.628 1.00 92.81 149 ALA A CA 1
ATOM 1131 C C . ALA A 1 149 ? -3.642 -7.128 5.645 1.00 92.81 149 ALA A C 1
ATOM 1133 O O . ALA A 1 149 ? -2.677 -7.803 6.007 1.00 92.81 149 ALA A O 1
ATOM 1134 N N . THR A 1 150 ? -3.772 -6.707 4.387 1.00 91.62 150 THR A N 1
ATOM 1135 C CA . THR A 1 150 ? -2.846 -7.114 3.324 1.00 91.62 150 THR A CA 1
ATOM 1136 C C . THR A 1 150 ? -2.331 -5.920 2.532 1.00 91.62 150 THR A C 1
ATOM 1138 O O . THR A 1 150 ? -3.119 -5.058 2.142 1.00 91.62 150 THR A O 1
ATOM 1141 N N . THR A 1 151 ? -1.037 -5.903 2.224 1.00 90.19 151 THR A N 1
ATOM 1142 C CA . THR A 1 151 ? -0.425 -5.001 1.241 1.00 90.19 151 THR A CA 1
ATOM 1143 C C . THR A 1 151 ? 0.575 -5.765 0.370 1.00 90.19 151 THR A C 1
ATOM 1145 O O . THR A 1 151 ? 1.017 -6.865 0.700 1.00 90.19 151 THR A O 1
ATOM 1148 N N . SER A 1 152 ? 0.901 -5.205 -0.788 1.00 88.12 152 SER A N 1
ATOM 1149 C CA . SER A 1 152 ? 1.917 -5.742 -1.699 1.00 88.12 152 SER A CA 1
ATOM 1150 C C . SER A 1 152 ? 2.806 -4.637 -2.274 1.00 88.12 152 SER A C 1
ATOM 1152 O O . SER A 1 152 ? 3.331 -4.778 -3.381 1.00 88.12 152 SER A O 1
ATOM 1154 N N . ARG A 1 153 ? 2.845 -3.480 -1.606 1.00 83.56 153 ARG A N 1
ATOM 1155 C CA . ARG A 1 153 ? 3.597 -2.308 -2.049 1.00 83.56 153 ARG A CA 1
ATOM 1156 C C . ARG A 1 153 ? 4.312 -1.670 -0.876 1.00 83.56 153 ARG A C 1
ATOM 1158 O O . ARG A 1 153 ? 3.663 -1.232 0.075 1.00 83.56 153 ARG A O 1
ATOM 1165 N N . VAL A 1 154 ? 5.604 -1.459 -1.075 1.00 86.75 154 VAL A N 1
ATOM 1166 C CA . VAL A 1 154 ? 6.495 -0.691 -0.200 1.00 86.75 154 VAL A CA 1
ATOM 1167 C C . VAL A 1 154 ? 5.898 0.668 0.183 1.00 86.75 154 VAL A C 1
ATOM 1169 O O . VAL A 1 154 ? 5.812 1.001 1.359 1.00 86.75 154 VAL A O 1
ATOM 1172 N N . GLY A 1 155 ? 5.343 1.416 -0.780 1.00 82.69 155 GLY A N 1
ATOM 1173 C CA . GLY A 1 155 ? 4.730 2.730 -0.519 1.00 82.69 155 GLY A CA 1
ATOM 1174 C C . GLY A 1 155 ? 3.526 2.723 0.440 1.00 82.69 155 GLY A C 1
ATOM 1175 O O . GLY A 1 155 ? 3.098 3.781 0.887 1.00 82.69 155 GLY A O 1
ATOM 1176 N N . GLN A 1 156 ? 2.974 1.554 0.778 1.00 85.25 156 GLN A N 1
ATOM 1177 C CA . GLN A 1 156 ? 1.875 1.401 1.738 1.00 85.25 156 GLN A CA 1
ATOM 1178 C C . GLN A 1 156 ? 2.340 0.857 3.099 1.00 85.25 156 GLN A C 1
ATOM 1180 O O . GLN A 1 156 ? 1.509 0.673 3.988 1.00 85.25 156 GLN A O 1
ATOM 1185 N N . HIS A 1 157 ? 3.640 0.606 3.299 1.00 91.62 157 HIS A N 1
ATOM 1186 C CA . HIS A 1 157 ? 4.167 0.041 4.549 1.00 91.62 157 HIS A CA 1
ATOM 1187 C C . HIS A 1 157 ? 3.927 0.958 5.752 1.00 91.62 157 HIS A C 1
ATOM 1189 O O . HIS A 1 157 ? 3.488 0.487 6.798 1.00 91.62 157 HIS A O 1
ATOM 1195 N N . ALA A 1 158 ? 4.089 2.273 5.583 1.00 88.00 158 ALA A N 1
ATOM 1196 C CA . ALA A 1 158 ? 3.763 3.246 6.627 1.00 88.00 158 ALA A CA 1
ATOM 1197 C C . ALA A 1 158 ? 2.276 3.191 7.032 1.00 88.00 158 ALA A C 1
ATOM 1199 O O . ALA A 1 158 ? 1.948 3.216 8.218 1.00 88.00 158 ALA A O 1
ATOM 1200 N N . GLN A 1 159 ? 1.367 3.047 6.059 1.00 85.19 159 GLN A N 1
ATOM 1201 C CA . GLN A 1 159 ? -0.065 2.899 6.331 1.00 85.19 159 GLN A CA 1
ATOM 1202 C C . GLN A 1 159 ? -0.376 1.556 7.014 1.00 85.19 159 GLN A C 1
ATOM 1204 O O . GLN A 1 159 ? -1.209 1.507 7.918 1.00 85.19 159 GLN A O 1
ATOM 1209 N N . MET A 1 160 ? 0.304 0.472 6.623 1.00 91.69 160 MET A N 1
ATOM 1210 C CA . MET A 1 160 ? 0.172 -0.835 7.276 1.00 91.69 160 MET A CA 1
ATOM 1211 C C . MET A 1 160 ? 0.588 -0.763 8.750 1.00 91.69 160 MET A C 1
ATOM 1213 O O . MET A 1 160 ? -0.155 -1.231 9.607 1.00 91.69 160 MET A O 1
ATOM 1217 N N . LEU A 1 161 ? 1.712 -0.114 9.066 1.00 92.81 161 LEU A N 1
ATOM 1218 C CA . LEU A 1 161 ? 2.154 0.082 10.452 1.00 92.81 161 LEU A CA 1
ATOM 1219 C C . LEU A 1 161 ? 1.129 0.859 11.283 1.00 92.81 161 LEU A C 1
ATOM 1221 O O . LEU A 1 161 ? 0.832 0.465 12.408 1.00 92.81 161 LEU A O 1
ATOM 1225 N N . GLN A 1 162 ? 0.535 1.919 10.725 1.00 90.31 162 GLN A N 1
ATOM 1226 C CA . GLN A 1 162 ? -0.548 2.652 11.393 1.00 90.31 162 GLN A CA 1
ATOM 1227 C C . GLN A 1 162 ? -1.757 1.751 11.671 1.00 90.31 162 GLN A C 1
ATOM 1229 O O . GLN A 1 162 ? -2.313 1.775 12.768 1.00 90.31 162 GLN A O 1
ATOM 1234 N N . VAL A 1 163 ? -2.152 0.923 10.703 1.00 90.06 163 VAL A N 1
ATOM 1235 C CA . VAL A 1 163 ? -3.246 -0.041 10.871 1.00 90.06 163 VAL A CA 1
ATOM 1236 C C . VAL A 1 163 ? -2.924 -1.058 11.970 1.00 90.06 163 VAL A C 1
ATOM 1238 O O . VAL A 1 163 ? -3.744 -1.264 12.862 1.00 90.06 163 VAL A O 1
ATOM 1241 N N . MET A 1 164 ? -1.731 -1.653 11.945 1.00 93.88 164 MET A N 1
ATOM 1242 C CA . MET A 1 164 ? -1.297 -2.628 12.948 1.00 93.88 164 MET A CA 1
ATOM 1243 C C . MET A 1 164 ? -1.117 -2.001 14.345 1.00 93.88 164 MET A C 1
ATOM 1245 O O . MET A 1 164 ? -1.163 -2.713 15.346 1.00 93.88 164 MET A O 1
ATOM 1249 N N . HIS A 1 165 ? -0.880 -0.687 14.428 1.00 93.06 165 HIS A N 1
ATOM 1250 C CA . HIS A 1 165 ? -0.841 0.057 15.689 1.00 93.06 165 HIS A CA 1
ATOM 1251 C C . HIS A 1 165 ? -2.244 0.265 16.268 1.00 93.06 165 HIS A C 1
ATOM 1253 O O . HIS A 1 165 ? -2.462 0.107 17.467 1.00 93.06 165 HIS A O 1
ATOM 1259 N N . ASN A 1 166 ? -3.194 0.638 15.411 1.00 90.12 166 ASN A N 1
ATOM 1260 C CA . ASN A 1 166 ? -4.500 1.133 15.841 1.00 90.12 166 ASN A CA 1
ATOM 1261 C C . ASN A 1 166 ? -5.554 0.031 15.988 1.00 90.12 166 ASN A C 1
ATOM 1263 O O . ASN A 1 166 ? -6.556 0.242 16.672 1.00 90.12 166 ASN A O 1
ATOM 1267 N N . TYR A 1 167 ? -5.354 -1.128 15.355 1.00 90.50 167 TYR A N 1
ATOM 1268 C CA . TYR A 1 167 ? -6.349 -2.194 15.313 1.00 90.50 167 TYR A CA 1
ATOM 1269 C C . TYR A 1 167 ? -5.755 -3.555 15.692 1.00 90.50 167 TYR A C 1
ATOM 1271 O O . TYR A 1 167 ? -4.647 -3.886 15.270 1.00 90.50 167 TYR A O 1
ATOM 1279 N N . PRO A 1 168 ? -6.501 -4.386 16.443 1.00 89.69 168 PRO A N 1
ATOM 1280 C CA . PRO A 1 168 ? -6.061 -5.732 16.777 1.00 89.69 168 PRO A CA 1
ATOM 1281 C C . PRO A 1 168 ? -6.223 -6.648 15.558 1.00 89.69 168 PRO A C 1
ATOM 1283 O O . PRO A 1 168 ? -7.338 -7.040 15.204 1.00 89.69 168 PRO A O 1
ATOM 1286 N N . LEU A 1 169 ? -5.104 -6.981 14.917 1.00 94.62 169 LEU A N 1
ATOM 1287 C CA . LEU A 1 169 ? -5.032 -7.931 13.808 1.00 94.62 169 LEU A CA 1
ATOM 1288 C C . LEU A 1 169 ? -4.460 -9.266 14.286 1.00 94.62 169 LEU A C 1
ATOM 1290 O O . LEU A 1 169 ? -3.535 -9.294 15.091 1.00 94.62 169 LEU A O 1
ATOM 1294 N N . ASP A 1 170 ? -4.982 -10.370 13.758 1.00 96.69 170 ASP A N 1
ATOM 1295 C CA . ASP A 1 170 ? -4.448 -11.712 14.006 1.00 96.69 170 ASP A CA 1
ATOM 1296 C C . ASP A 1 170 ? -3.299 -12.045 13.052 1.00 96.69 170 ASP A C 1
ATOM 1298 O O . ASP A 1 170 ? -2.357 -12.747 13.419 1.00 96.69 170 ASP A O 1
ATOM 1302 N N . PHE A 1 171 ? -3.377 -11.554 11.814 1.00 97.62 171 PHE A N 1
ATOM 1303 C CA . PHE A 1 171 ? -2.339 -11.757 10.814 1.00 97.62 171 PHE A CA 1
ATOM 1304 C C . PHE A 1 171 ? -2.240 -10.591 9.829 1.00 97.62 171 PHE A C 1
ATOM 1306 O O . PHE A 1 171 ? -3.178 -9.815 9.641 1.00 97.62 171 PHE A O 1
ATOM 1313 N N . ILE A 1 172 ? -1.102 -10.501 9.153 1.00 96.88 172 ILE A N 1
ATOM 1314 C CA . ILE A 1 172 ? -0.876 -9.621 8.014 1.00 96.88 172 ILE A CA 1
ATOM 1315 C C . ILE A 1 172 ? -0.356 -10.413 6.820 1.00 96.88 172 ILE A C 1
ATOM 1317 O O . ILE A 1 172 ? 0.251 -11.474 6.966 1.00 96.88 172 ILE A O 1
ATOM 1321 N N . GLN A 1 173 ? -0.556 -9.864 5.628 1.00 97.12 173 GLN A N 1
ATOM 1322 C CA . GLN A 1 173 ? 0.136 -10.302 4.422 1.00 97.12 173 GLN A CA 1
ATOM 1323 C C . GLN A 1 173 ? 0.879 -9.109 3.813 1.00 97.12 173 GLN A C 1
ATOM 1325 O O . GLN A 1 173 ? 0.266 -8.076 3.546 1.00 97.12 173 GLN A O 1
ATOM 1330 N N . VAL A 1 174 ? 2.189 -9.233 3.608 1.00 96.19 174 VAL A N 1
ATOM 1331 C CA . VAL A 1 174 ? 3.062 -8.134 3.149 1.00 96.19 174 VAL A CA 1
ATOM 1332 C C . VAL A 1 174 ? 4.033 -8.632 2.084 1.00 96.19 174 VAL A C 1
ATOM 1334 O O . VAL A 1 174 ? 4.434 -9.795 2.121 1.00 96.19 174 VAL A O 1
ATOM 1337 N N . ASP A 1 175 ? 4.389 -7.786 1.116 1.00 94.06 175 ASP A N 1
ATOM 1338 C CA . ASP A 1 175 ? 5.432 -8.091 0.137 1.00 94.06 175 ASP A CA 1
ATOM 1339 C C . ASP A 1 175 ? 6.775 -8.340 0.829 1.00 94.06 175 ASP A C 1
ATOM 1341 O O . ASP A 1 175 ? 7.330 -7.456 1.476 1.00 94.06 175 ASP A O 1
ATOM 1345 N N . TYR A 1 176 ? 7.280 -9.568 0.707 1.00 95.38 176 TYR A N 1
ATOM 1346 C CA . TYR A 1 176 ? 8.568 -9.956 1.267 1.00 95.38 176 TYR A CA 1
ATOM 1347 C C . TYR A 1 176 ? 9.197 -11.087 0.456 1.00 95.38 176 TYR A C 1
ATOM 1349 O O . TYR A 1 176 ? 8.578 -12.121 0.199 1.00 95.38 176 TYR A O 1
ATOM 1357 N N . SER A 1 177 ? 10.448 -10.897 0.051 1.00 93.69 177 SER A N 1
ATOM 1358 C CA . SER A 1 177 ? 11.252 -11.891 -0.657 1.00 93.69 177 SER A CA 1
ATOM 1359 C C . SER A 1 177 ? 12.741 -11.616 -0.456 1.00 93.69 177 SER A C 1
ATOM 1361 O O . SER A 1 177 ? 13.133 -10.591 0.092 1.00 93.69 177 SER A O 1
ATOM 1363 N N . ILE A 1 178 ? 13.605 -12.490 -0.971 1.00 91.06 178 ILE A N 1
ATOM 1364 C CA . ILE A 1 178 ? 15.054 -12.228 -0.973 1.00 91.06 178 ILE A CA 1
ATOM 1365 C C . ILE A 1 178 ? 15.392 -10.957 -1.779 1.00 91.06 178 ILE A C 1
ATOM 1367 O O . ILE A 1 178 ? 16.329 -10.247 -1.426 1.00 91.06 178 ILE A O 1
ATOM 1371 N N . ALA A 1 179 ? 14.616 -10.646 -2.826 1.00 89.56 179 ALA A N 1
ATOM 1372 C CA . ALA A 1 179 ? 14.809 -9.463 -3.670 1.00 89.56 179 ALA A CA 1
ATOM 1373 C C . ALA A 1 179 ? 14.127 -8.186 -3.145 1.00 89.56 179 ALA A C 1
ATOM 1375 O O . ALA A 1 179 ? 14.445 -7.102 -3.618 1.00 89.56 179 ALA A O 1
ATOM 1376 N N . ASN A 1 180 ? 13.185 -8.303 -2.208 1.00 91.19 180 ASN A N 1
ATOM 1377 C CA . ASN A 1 180 ? 12.473 -7.178 -1.601 1.00 91.19 180 ASN A CA 1
ATOM 1378 C C . ASN A 1 180 ? 12.354 -7.444 -0.100 1.00 91.19 180 ASN A C 1
ATOM 1380 O O . ASN A 1 180 ? 11.542 -8.271 0.324 1.00 91.19 180 ASN A O 1
ATOM 1384 N N . ARG A 1 181 ? 13.181 -6.746 0.679 1.00 94.69 181 ARG A N 1
ATOM 1385 C CA . ARG A 1 181 ? 13.283 -6.916 2.130 1.00 94.69 181 ARG A CA 1
ATOM 1386 C C . ARG A 1 181 ? 12.754 -5.714 2.909 1.00 94.69 181 ARG A C 1
ATOM 1388 O O . ARG A 1 181 ? 12.899 -5.726 4.126 1.00 94.69 181 ARG A O 1
ATOM 1395 N N . ASP A 1 182 ? 12.110 -4.747 2.255 1.00 95.38 182 ASP A N 1
ATOM 1396 C CA . ASP A 1 182 ? 11.680 -3.483 2.876 1.00 95.38 182 ASP A CA 1
ATOM 1397 C C . ASP A 1 182 ? 10.776 -3.722 4.101 1.00 95.38 182 ASP A C 1
ATOM 1399 O O . ASP A 1 182 ? 10.917 -3.083 5.141 1.00 95.38 182 ASP A O 1
ATOM 1403 N N . ALA A 1 183 ? 9.920 -4.751 4.054 1.00 95.69 183 ALA A N 1
ATOM 1404 C CA . ALA A 1 183 ? 9.068 -5.113 5.189 1.00 95.69 183 ALA A CA 1
ATOM 1405 C C . ALA A 1 183 ? 9.858 -5.497 6.462 1.00 95.69 183 ALA A C 1
ATOM 1407 O O . ALA A 1 183 ? 9.337 -5.358 7.571 1.00 95.69 183 ALA A O 1
ATOM 1408 N N . ALA A 1 184 ? 11.102 -5.976 6.333 1.00 96.00 184 ALA A N 1
ATOM 1409 C CA . ALA A 1 184 ? 11.939 -6.355 7.472 1.00 96.00 184 ALA A CA 1
ATOM 1410 C C . ALA A 1 184 ? 12.474 -5.160 8.268 1.00 96.00 184 ALA A C 1
ATOM 1412 O O . ALA A 1 184 ? 12.935 -5.364 9.387 1.00 96.00 184 ALA A O 1
ATOM 1413 N N . GLU A 1 185 ? 12.410 -3.942 7.729 1.00 95.75 185 GLU A N 1
ATOM 1414 C CA . GLU A 1 185 ? 12.901 -2.754 8.432 1.00 95.75 185 GLU A CA 1
ATOM 1415 C C . GLU A 1 185 ? 12.021 -2.393 9.631 1.00 95.75 185 GLU A C 1
ATOM 1417 O O . GLU A 1 185 ? 12.530 -2.041 10.691 1.00 95.75 185 GLU A O 1
ATOM 1422 N N . ALA A 1 186 ? 10.698 -2.502 9.477 1.00 95.75 186 ALA A N 1
ATOM 1423 C CA . ALA A 1 186 ? 9.755 -2.060 10.504 1.00 95.75 186 ALA A CA 1
ATOM 1424 C C . ALA A 1 186 ? 8.530 -2.968 10.673 1.00 95.75 186 ALA A C 1
ATOM 1426 O O . ALA A 1 186 ? 8.089 -3.181 11.799 1.00 95.75 186 ALA A O 1
ATOM 1427 N N . ILE A 1 187 ? 7.981 -3.539 9.595 1.00 97.25 187 ILE A N 1
ATOM 1428 C CA . ILE A 1 187 ? 6.754 -4.349 9.681 1.00 97.25 187 ILE A CA 1
ATOM 1429 C C . ILE A 1 187 ? 7.007 -5.671 10.407 1.00 97.25 187 ILE A C 1
ATOM 1431 O O . ILE A 1 187 ? 6.240 -6.016 11.305 1.00 97.25 187 ILE A O 1
ATOM 1435 N N . LEU A 1 188 ? 8.056 -6.416 10.036 1.00 97.62 188 LEU A N 1
ATOM 1436 C CA . LEU A 1 188 ? 8.325 -7.728 10.641 1.00 97.62 188 LEU A CA 1
ATOM 1437 C C . LEU A 1 188 ? 8.688 -7.636 12.134 1.00 97.62 188 LEU A C 1
ATOM 1439 O O . LEU A 1 188 ? 8.064 -8.367 12.905 1.00 97.62 188 LEU A O 1
ATOM 1443 N N . PRO A 1 189 ? 9.592 -6.734 12.577 1.00 98.00 189 PRO A N 1
ATOM 1444 C CA . PRO A 1 189 ? 9.885 -6.574 14.006 1.00 98.00 189 PRO A CA 1
ATOM 1445 C C . PRO A 1 189 ? 8.641 -6.212 14.828 1.00 98.00 189 PRO A C 1
ATOM 1447 O O . PRO A 1 189 ? 8.408 -6.737 15.911 1.00 98.00 189 PRO A O 1
ATOM 1450 N N . PHE A 1 190 ? 7.786 -5.350 14.282 1.00 97.31 190 PHE A N 1
ATOM 1451 C CA . PHE A 1 190 ? 6.565 -4.918 14.951 1.00 97.31 190 PHE A CA 1
ATOM 1452 C C . PHE A 1 190 ? 5.489 -6.013 14.995 1.00 97.31 190 PHE A C 1
ATOM 1454 O O . PHE A 1 190 ? 4.750 -6.132 15.975 1.00 97.31 190 PHE A O 1
ATOM 1461 N N . ALA A 1 191 ? 5.386 -6.830 13.942 1.00 97.62 191 ALA A N 1
ATOM 1462 C CA . ALA A 1 191 ? 4.524 -8.007 13.937 1.00 97.62 191 ALA A CA 1
ATOM 1463 C C . ALA A 1 191 ? 4.977 -9.030 14.990 1.00 97.62 191 ALA A C 1
ATOM 1465 O O . ALA A 1 191 ? 4.132 -9.591 15.685 1.00 97.62 191 ALA A O 1
ATOM 1466 N N . GLU A 1 192 ? 6.289 -9.224 15.151 1.00 97.75 192 GLU A N 1
ATOM 1467 C CA . GLU A 1 192 ? 6.865 -10.076 16.194 1.00 97.75 192 GLU A CA 1
ATOM 1468 C C . GLU A 1 192 ? 6.528 -9.555 17.598 1.00 97.75 192 GLU A C 1
ATOM 1470 O O . GLU A 1 192 ? 5.963 -10.300 18.404 1.00 97.75 192 GLU A O 1
ATOM 1475 N N . GLU A 1 193 ? 6.769 -8.265 17.862 1.00 96.88 193 GLU A N 1
ATOM 1476 C CA . GLU A 1 193 ? 6.454 -7.618 19.145 1.00 96.88 193 GLU A CA 1
ATOM 1477 C C . GLU A 1 193 ? 4.976 -7.799 19.529 1.00 96.88 193 GLU A C 1
ATOM 1479 O O . GLU A 1 193 ? 4.646 -8.128 20.672 1.00 96.88 193 GLU A O 1
ATOM 1484 N N . ARG A 1 194 ? 4.069 -7.644 18.557 1.00 95.19 194 ARG A N 1
ATOM 1485 C CA . ARG A 1 194 ? 2.617 -7.771 18.761 1.00 95.19 194 ARG A CA 1
ATOM 1486 C C . ARG A 1 194 ? 2.073 -9.189 18.597 1.00 95.19 194 ARG A C 1
ATOM 1488 O O . ARG A 1 194 ? 0.866 -9.378 18.750 1.00 95.19 194 ARG A O 1
ATOM 1495 N N . ARG A 1 195 ? 2.928 -10.177 18.310 1.00 96.75 195 ARG A N 1
ATOM 1496 C CA . ARG A 1 195 ? 2.546 -11.574 18.019 1.00 96.75 195 ARG A CA 1
ATOM 1497 C C . ARG A 1 195 ? 1.480 -11.696 16.922 1.00 96.75 195 ARG A C 1
ATOM 1499 O O . ARG A 1 195 ? 0.557 -12.504 17.021 1.00 96.75 195 ARG A O 1
ATOM 1506 N N . ILE A 1 196 ? 1.615 -10.891 15.875 1.00 98.12 196 ILE A N 1
ATOM 1507 C CA . ILE A 1 196 ? 0.763 -10.916 14.685 1.00 98.12 196 ILE A CA 1
ATOM 1508 C C . ILE A 1 196 ? 1.352 -11.930 13.698 1.00 98.12 196 ILE A C 1
ATOM 1510 O O . ILE A 1 196 ? 2.540 -11.876 13.379 1.00 98.12 196 ILE A O 1
ATOM 1514 N N . GLY A 1 197 ? 0.533 -12.850 13.183 1.00 97.81 197 GLY A N 1
ATOM 1515 C CA . GLY A 1 197 ? 0.978 -13.808 12.167 1.00 97.81 197 GLY A CA 1
ATOM 1516 C C . GLY A 1 197 ? 1.386 -13.111 10.865 1.00 97.81 197 GLY A C 1
ATOM 1517 O O . GLY A 1 197 ? 0.719 -12.179 10.424 1.00 97.81 197 GLY A O 1
ATOM 1518 N N . VAL A 1 198 ? 2.455 -13.566 10.209 1.00 97.75 198 VAL A N 1
ATOM 1519 C CA . VAL A 1 198 ? 2.930 -12.967 8.951 1.00 97.75 198 VAL A CA 1
ATOM 1520 C C . VAL A 1 198 ? 2.825 -13.960 7.801 1.00 97.75 198 VAL A C 1
ATOM 1522 O O . VAL A 1 198 ? 3.354 -15.067 7.866 1.00 97.75 198 VAL A O 1
ATOM 1525 N N . LEU A 1 199 ? 2.182 -13.531 6.716 1.00 97.50 199 LEU A N 1
ATOM 1526 C CA . LEU A 1 199 ? 2.143 -14.232 5.438 1.00 97.50 199 LEU A CA 1
ATOM 1527 C C . LEU A 1 199 ? 3.016 -13.481 4.423 1.00 97.50 199 LEU A C 1
ATOM 1529 O O . LEU A 1 199 ? 2.734 -12.330 4.083 1.00 97.50 199 LEU A O 1
ATOM 1533 N N . ALA A 1 200 ? 4.060 -14.134 3.909 1.00 94.69 200 ALA A N 1
ATOM 1534 C CA . ALA A 1 200 ? 4.907 -13.553 2.870 1.00 94.69 200 ALA A CA 1
ATOM 1535 C C . ALA A 1 200 ? 4.160 -13.517 1.527 1.00 94.69 200 ALA A C 1
ATOM 1537 O O . ALA A 1 200 ? 3.866 -14.553 0.925 1.00 94.69 200 ALA A O 1
ATOM 1538 N N . ASN A 1 201 ? 3.850 -12.313 1.056 1.00 93.81 201 ASN A N 1
ATOM 1539 C CA . ASN A 1 201 ? 3.310 -12.069 -0.272 1.00 93.81 201 ASN A CA 1
ATOM 1540 C C . ASN A 1 201 ? 4.449 -11.907 -1.275 1.00 93.81 201 ASN A C 1
ATOM 1542 O O . ASN A 1 201 ? 5.497 -11.352 -0.952 1.00 93.81 201 ASN A O 1
ATOM 1546 N N . LEU A 1 202 ? 4.217 -12.318 -2.520 1.00 91.81 202 LEU A N 1
ATOM 1547 C CA . LEU A 1 202 ? 5.198 -12.197 -3.602 1.00 91.81 202 LEU A CA 1
ATOM 1548 C C . LEU A 1 202 ? 6.586 -12.798 -3.266 1.00 91.81 202 LEU A C 1
ATOM 1550 O O . LEU A 1 202 ? 7.599 -12.167 -3.578 1.00 91.81 202 LEU A O 1
ATOM 1554 N N . PRO A 1 203 ? 6.678 -14.033 -2.729 1.00 91.75 203 PRO A N 1
ATOM 1555 C CA . PRO A 1 203 ? 7.950 -14.615 -2.278 1.00 91.75 203 PRO A CA 1
ATOM 1556 C C . PRO A 1 203 ? 9.002 -14.752 -3.394 1.00 91.75 203 PRO A C 1
ATOM 1558 O O . PRO A 1 203 ? 10.196 -14.817 -3.121 1.00 91.75 203 PRO A O 1
ATOM 1561 N N . PHE A 1 204 ? 8.569 -14.747 -4.661 1.00 90.81 204 PHE A N 1
ATOM 1562 C CA . PHE A 1 204 ? 9.433 -14.812 -5.846 1.00 90.81 204 PHE A CA 1
ATOM 1563 C C . PHE A 1 204 ? 9.472 -13.510 -6.668 1.00 90.81 204 PHE A C 1
ATOM 1565 O O . PHE A 1 204 ? 9.921 -13.525 -7.819 1.00 90.81 204 PHE A O 1
ATOM 1572 N N . GLY A 1 205 ? 8.958 -12.395 -6.131 1.00 85.00 205 GLY A N 1
ATOM 1573 C CA . GLY A 1 205 ? 8.969 -11.081 -6.787 1.00 85.00 205 GLY A CA 1
ATOM 1574 C C . GLY A 1 205 ? 8.337 -11.088 -8.183 1.00 85.00 205 GLY A C 1
ATOM 1575 O O . GLY A 1 205 ? 8.984 -10.692 -9.150 1.00 85.00 205 GLY A O 1
ATOM 1576 N N . HIS A 1 206 ? 7.115 -11.615 -8.328 1.00 85.56 206 HIS A N 1
ATOM 1577 C CA . HIS A 1 206 ? 6.457 -11.818 -9.635 1.00 85.56 206 HIS A CA 1
ATOM 1578 C C . HIS A 1 206 ? 7.302 -12.644 -10.628 1.00 85.56 206 HIS A C 1
ATOM 1580 O O . HIS A 1 206 ? 7.505 -12.270 -11.790 1.00 85.56 206 HIS A O 1
ATOM 1586 N N . ALA A 1 207 ? 7.835 -13.768 -10.138 1.00 87.69 207 ALA A N 1
ATOM 1587 C CA . ALA A 1 207 ? 8.739 -14.665 -10.859 1.00 87.69 207 ALA A CA 1
ATOM 1588 C C . ALA A 1 207 ? 10.052 -14.010 -11.333 1.00 87.69 207 ALA A C 1
ATOM 1590 O O . ALA A 1 207 ? 10.789 -14.623 -12.100 1.00 87.69 207 ALA A O 1
ATOM 1591 N N . THR A 1 208 ? 10.389 -12.799 -10.875 1.00 87.75 208 THR A N 1
ATOM 1592 C CA . THR A 1 208 ? 11.671 -12.152 -11.201 1.00 87.75 208 THR A CA 1
ATOM 1593 C C . THR A 1 208 ? 12.840 -12.976 -10.682 1.00 87.75 208 THR A C 1
ATOM 1595 O O . THR A 1 208 ? 13.789 -13.208 -11.424 1.00 87.75 208 THR A O 1
ATOM 1598 N N . LEU A 1 209 ? 12.725 -13.503 -9.459 1.00 89.00 209 LEU A N 1
ATOM 1599 C CA . LEU A 1 209 ? 13.735 -14.390 -8.880 1.00 89.00 209 LEU A CA 1
ATOM 1600 C C . LEU A 1 209 ? 13.874 -15.701 -9.671 1.00 89.00 209 LEU A C 1
ATOM 1602 O O . LEU A 1 209 ? 14.984 -16.176 -9.881 1.00 89.00 209 LEU A O 1
ATOM 1606 N N . LEU A 1 210 ? 12.763 -16.253 -10.171 1.00 90.06 210 LEU A N 1
ATOM 1607 C CA . LEU A 1 210 ? 12.789 -17.456 -11.010 1.00 90.06 210 LEU A CA 1
ATOM 1608 C C . LEU A 1 210 ? 13.440 -17.179 -12.370 1.00 90.06 210 LEU A C 1
ATOM 1610 O O . LEU A 1 210 ? 14.276 -17.958 -12.810 1.00 90.06 210 LEU A O 1
ATOM 1614 N N . ARG A 1 211 ? 13.125 -16.043 -13.008 1.00 89.75 211 ARG A N 1
ATOM 1615 C CA . ARG A 1 211 ? 13.759 -15.625 -14.270 1.00 89.75 211 ARG A CA 1
ATOM 1616 C C . ARG A 1 211 ? 15.265 -15.418 -14.117 1.00 89.75 211 ARG A C 1
ATOM 1618 O O . ARG A 1 211 ? 16.016 -15.841 -14.981 1.00 89.75 211 ARG A O 1
ATOM 1625 N N . GLN A 1 212 ? 15.711 -14.823 -13.011 1.00 86.62 212 GLN A N 1
ATOM 1626 C CA . GLN A 1 212 ? 17.140 -14.661 -12.714 1.00 86.62 212 GLN A CA 1
ATOM 1627 C C . GLN A 1 212 ? 17.871 -15.998 -12.519 1.00 86.62 212 GLN A C 1
ATOM 1629 O O . GLN A 1 212 ? 19.080 -16.077 -12.733 1.00 86.62 212 GLN A O 1
ATOM 1634 N N . ALA A 1 213 ? 17.156 -17.041 -12.094 1.00 87.25 213 ALA A N 1
ATOM 1635 C CA . ALA A 1 213 ? 17.709 -18.372 -11.871 1.00 87.25 213 ALA A CA 1
ATOM 1636 C C . ALA A 1 213 ? 17.539 -19.325 -13.070 1.00 87.25 213 ALA A C 1
ATOM 1638 O O . ALA A 1 213 ? 18.080 -20.425 -13.017 1.00 87.25 213 ALA A O 1
ATOM 1639 N N . ALA A 1 214 ? 16.823 -18.925 -14.128 1.00 87.75 214 ALA A N 1
ATOM 1640 C CA . ALA A 1 214 ? 16.381 -19.820 -15.201 1.00 87.75 214 ALA A CA 1
ATOM 1641 C C . ALA A 1 214 ? 17.533 -20.529 -15.936 1.00 87.75 214 ALA A C 1
ATOM 1643 O O . ALA A 1 214 ? 17.417 -21.708 -16.254 1.00 87.75 214 ALA A O 1
ATOM 1644 N N . ASP A 1 215 ? 18.658 -19.840 -16.137 1.00 88.44 215 ASP A N 1
ATOM 1645 C CA . ASP A 1 215 ? 19.814 -20.382 -16.866 1.00 88.44 215 ASP A CA 1
ATOM 1646 C C . ASP A 1 215 ? 20.807 -21.134 -15.961 1.00 88.44 215 ASP A C 1
ATOM 1648 O O . ASP A 1 215 ? 21.864 -21.589 -16.408 1.00 88.44 215 ASP A O 1
ATOM 1652 N N . ARG A 1 216 ? 20.512 -21.261 -14.660 1.00 87.38 216 ARG A N 1
ATOM 1653 C CA . ARG A 1 216 ? 21.384 -21.976 -13.724 1.00 87.38 216 ARG A CA 1
ATOM 1654 C C . ARG A 1 216 ? 21.067 -23.463 -13.754 1.00 87.38 216 ARG A C 1
ATOM 1656 O O . ARG A 1 216 ? 19.920 -23.870 -13.595 1.00 87.38 216 ARG A O 1
ATOM 1663 N N . LYS A 1 217 ? 22.108 -24.288 -13.882 1.00 88.94 217 LYS A N 1
ATOM 1664 C CA . LYS A 1 217 ? 21.975 -25.743 -13.772 1.00 88.94 217 LYS A CA 1
ATOM 1665 C C . LYS A 1 217 ? 21.366 -26.094 -12.413 1.00 88.94 217 LYS A C 1
ATOM 1667 O O . LYS A 1 217 ? 21.910 -25.709 -11.376 1.00 88.94 217 LYS A O 1
ATOM 1672 N N . LEU A 1 218 ? 20.251 -26.823 -12.433 1.00 87.75 218 LEU A N 1
ATOM 1673 C CA . LEU A 1 218 ? 19.621 -27.311 -11.214 1.00 87.75 218 LEU A CA 1
ATOM 1674 C C . LEU A 1 218 ? 20.587 -28.247 -10.475 1.00 87.75 218 LEU A C 1
ATOM 1676 O O . LEU A 1 218 ? 21.325 -29.010 -11.112 1.00 87.75 218 LEU A O 1
ATOM 1680 N N . PRO A 1 219 ? 20.631 -28.184 -9.136 1.00 87.19 219 PRO A N 1
ATOM 1681 C CA . PRO A 1 219 ? 21.427 -29.124 -8.369 1.00 87.19 219 PRO A CA 1
ATOM 1682 C C . PRO A 1 219 ? 20.888 -30.556 -8.566 1.00 87.19 219 PRO A C 1
ATOM 1684 O O . PRO A 1 219 ? 19.694 -30.714 -8.810 1.00 87.19 219 PRO A O 1
ATOM 1687 N N . PRO A 1 220 ? 21.718 -31.610 -8.423 1.00 91.25 220 PRO A N 1
ATOM 1688 C CA . PRO A 1 220 ? 21.320 -32.990 -8.740 1.00 91.25 220 PRO A CA 1
ATOM 1689 C C . PRO A 1 220 ? 20.077 -33.511 -8.008 1.00 91.25 220 PRO A C 1
ATOM 1691 O O . PRO A 1 220 ? 19.436 -34.434 -8.482 1.00 91.25 220 PRO A O 1
ATOM 1694 N N . TRP A 1 221 ? 19.736 -32.936 -6.855 1.00 92.56 221 TRP A N 1
ATOM 1695 C CA . TRP A 1 221 ? 18.545 -33.301 -6.086 1.00 92.56 221 TRP A CA 1
ATOM 1696 C C . TRP A 1 221 ? 17.248 -32.651 -6.602 1.00 92.56 221 TRP A C 1
ATOM 1698 O O . TRP A 1 221 ? 16.171 -33.023 -6.148 1.00 92.56 221 TRP A O 1
ATOM 1708 N N . ALA A 1 222 ? 17.346 -31.671 -7.505 1.00 82.38 222 ALA A N 1
ATOM 1709 C CA . ALA A 1 222 ? 16.226 -30.919 -8.076 1.00 82.38 222 ALA A CA 1
ATOM 1710 C C . ALA A 1 222 ? 16.074 -31.109 -9.598 1.00 82.38 222 ALA A C 1
ATOM 1712 O O . ALA A 1 222 ? 15.224 -30.449 -10.194 1.00 82.38 222 ALA A O 1
ATOM 1713 N N . ALA A 1 223 ? 16.939 -31.922 -10.214 1.00 67.88 223 ALA A N 1
ATOM 1714 C CA . ALA A 1 223 ? 16.977 -32.179 -11.653 1.00 67.88 223 ALA A CA 1
ATOM 1715 C C . ALA A 1 223 ? 16.059 -33.339 -12.059 1.00 67.88 223 ALA A C 1
ATOM 1717 O O . ALA A 1 223 ? 15.903 -34.278 -11.247 1.00 67.88 223 ALA A O 1
#

pLDDT: mean 77.45, std 18.88, range [32.91, 98.12]

Sequence (223 aa):
MSQPAGAPRRLRLGAVLLPLGMLLGCASALGAQLAAGVPQQPLSRLVWSSDAPLPSRFISAHGRRAALFGYSENGLEAWAYPLQILNGYRVSFRQQGAATEIEGQAVLRRITYSPQAVTRTYVGLNGVAELIPTMQEWKKAGRIRYIGATTSRVGQHAQMLQVMHNYPLDFIQVDYSIANRDAAEAILPFAEERRIGVLANLPFGHATLLRQAADRKLPPWAA

Foldseek 3Di:
DDDDDDDDDDDDDDDDDDDPPPPPPPPVVVVVVVPPPPPPPPLVVQKDKDFDQDPPDWDWADDPFKIWIDGLQQAIWIDGPPDTPDDRDWDWDDDVPDPDIHTQSLFFGMWMDTNHDIDTDGHAPVCLVVCQVVVVVCCVVVVDPFAEEEDEDLSCLVVRVVSVVPHDGQAYEYADEPVDHSCVVPVVVSCVVSVHHYHHDCHCVVVPVVVVCVPPDDDPVGD

Secondary structure (DSSP, 8-state):
----------------PPPTTSSSSSHHH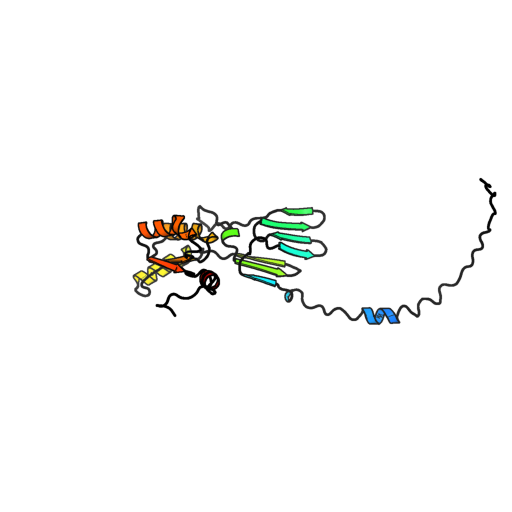HHHHHTS------GGG--EEEES--TT-EEEEE-SSEEEEEETTTEEEEEETTEEEEEEE--EE--TT-SSPEETTTTEEEEEEETTEEEEEE--TTHHHHHHHHHHHHHHTTS-S--EEE---GGGHHHHHHHHHHS--SEEEEE-BTTB-THHHHHHHHHHHTT-EEEEESTTTTTHHHHHHTTSPPPTTT-

Radius of gyration: 33.4 Å; chains: 1; bounding box: 62×87×88 Å